Protein AF-A0A842V203-F1 (afdb_monomer_lite)

Foldseek 3Di:
DDDDDDDDPPPPPPDPDDPDPPPDDPPQAEAEDPRAFFANHEDPAEDAADPRHHQEQRQAAGYEYLDAQYEYHPLLPERYYNAQNRAESYEQQAYNYEYENYEAEHYLEDYEYDAPNEENYEYEHYEQALHQESYEAEADYEYEAYQYEQEHWRPPSGVPDHSCVNPVHAGAYYAHYNYENYAHENYHGYYPPDDDQNPHNERPPPLVDEHAHADDEHEDEDDYDPPVRYPVVHHNYDYPPDDD

Structure (mmCIF, N/CA/C/O backbone):
data_AF-A0A842V203-F1
#
_entry.id   AF-A0A842V203-F1
#
loop_
_atom_site.group_PDB
_atom_site.id
_atom_site.type_symbol
_atom_site.label_atom_id
_atom_site.label_alt_id
_atom_site.label_comp_id
_atom_site.label_asym_id
_atom_site.label_entity_id
_atom_site.label_seq_id
_atom_site.pdbx_PDB_ins_code
_atom_site.Cartn_x
_atom_site.Cartn_y
_atom_site.Cartn_z
_atom_site.occupancy
_atom_site.B_iso_or_equiv
_atom_site.auth_seq_id
_atom_site.auth_comp_id
_atom_site.auth_asym_id
_atom_site.auth_atom_id
_atom_site.pdbx_PDB_model_num
ATOM 1 N N . MET A 1 1 ? 23.624 20.660 -79.928 1.00 44.91 1 MET A N 1
ATOM 2 C CA . MET A 1 1 ? 24.027 19.685 -78.891 1.00 44.91 1 MET A CA 1
ATOM 3 C C . MET A 1 1 ? 24.912 20.387 -77.866 1.00 44.91 1 MET A C 1
ATOM 5 O O . MET A 1 1 ? 26.057 20.678 -78.173 1.00 44.91 1 MET A O 1
ATOM 9 N N . ARG A 1 2 ? 24.384 20.723 -76.684 1.00 42.78 2 ARG A N 1
ATOM 10 C CA . ARG A 1 2 ? 25.157 21.270 -75.554 1.00 42.78 2 ARG A CA 1
ATOM 11 C C . ARG A 1 2 ? 24.778 20.453 -74.319 1.00 42.78 2 ARG A C 1
ATOM 13 O O . ARG A 1 2 ? 23.637 20.525 -73.881 1.00 42.78 2 ARG A O 1
ATOM 20 N N . LYS A 1 3 ? 25.701 19.620 -73.831 1.00 47.81 3 LYS A N 1
ATOM 21 C CA . LYS A 1 3 ? 25.542 18.846 -72.593 1.00 47.81 3 LYS A CA 1
ATOM 22 C C . LYS A 1 3 ? 26.035 19.712 -71.433 1.00 47.81 3 LYS A C 1
ATOM 24 O O . LYS A 1 3 ? 27.207 20.070 -71.403 1.00 47.81 3 LYS A O 1
ATOM 29 N N . ILE A 1 4 ? 25.131 20.073 -70.526 1.00 51.38 4 ILE A N 1
ATOM 30 C CA . ILE A 1 4 ? 25.449 20.708 -69.244 1.00 51.38 4 ILE A CA 1
ATOM 31 C C . ILE A 1 4 ? 25.775 19.569 -68.276 1.00 51.38 4 ILE A C 1
ATOM 33 O O . ILE A 1 4 ? 24.918 18.736 -67.995 1.00 51.38 4 ILE A O 1
ATOM 37 N N . VAL A 1 5 ? 27.027 19.495 -67.827 1.00 52.91 5 VAL A N 1
ATOM 38 C CA . VAL A 1 5 ? 27.469 18.561 -66.785 1.00 52.91 5 VAL A CA 1
ATOM 39 C C . VAL A 1 5 ? 27.320 19.289 -65.454 1.00 52.91 5 VAL A C 1
ATOM 41 O O . VAL A 1 5 ? 28.116 20.168 -65.132 1.00 52.91 5 VAL A O 1
ATOM 44 N N . LEU A 1 6 ? 26.255 18.971 -64.719 1.00 54.00 6 LEU A N 1
ATOM 45 C CA . LEU A 1 6 ? 26.016 19.475 -63.371 1.00 54.00 6 LEU A CA 1
ATOM 46 C C . LEU A 1 6 ? 26.773 18.563 -62.395 1.00 54.00 6 LEU A C 1
ATOM 48 O O . LEU A 1 6 ? 26.358 17.436 -62.136 1.00 54.00 6 LEU A O 1
ATOM 52 N N . SER A 1 7 ? 27.932 19.028 -61.933 1.00 62.69 7 SER A N 1
ATOM 53 C CA . SER A 1 7 ? 28.759 18.329 -60.948 1.00 62.69 7 SER A CA 1
ATOM 54 C C . SER A 1 7 ? 28.150 18.527 -59.558 1.00 62.69 7 SER A C 1
ATOM 56 O O . SER A 1 7 ? 28.182 19.628 -59.010 1.00 62.69 7 SER A O 1
ATOM 58 N N . LEU A 1 8 ? 27.536 17.474 -59.021 1.00 55.69 8 LEU A N 1
ATOM 59 C CA . LEU A 1 8 ? 26.913 17.452 -57.701 1.00 55.69 8 LEU A CA 1
ATOM 60 C C . LEU A 1 8 ? 28.005 17.189 -56.647 1.00 55.69 8 LEU A C 1
ATOM 62 O O . LEU A 1 8 ? 28.400 16.045 -56.426 1.00 55.69 8 LEU A O 1
ATOM 66 N N . MET A 1 9 ? 28.532 18.245 -56.020 1.00 52.66 9 MET A N 1
ATOM 67 C CA . MET A 1 9 ? 29.391 18.111 -54.836 1.00 52.66 9 MET A CA 1
ATOM 68 C C . MET A 1 9 ? 28.527 17.691 -53.645 1.00 52.66 9 MET A C 1
ATOM 70 O O . MET A 1 9 ? 27.809 18.501 -53.063 1.00 52.66 9 MET A O 1
ATOM 74 N N . VAL A 1 10 ? 28.597 16.410 -53.289 1.00 62.06 10 VAL A N 1
ATOM 75 C CA . VAL A 1 10 ? 28.041 15.874 -52.044 1.00 62.06 10 VAL A CA 1
ATOM 76 C C . VAL A 1 10 ? 28.936 16.346 -50.898 1.00 62.06 10 VAL A C 1
ATOM 78 O O . VAL A 1 10 ? 30.023 15.816 -50.672 1.00 62.06 10 VAL A O 1
ATOM 81 N N . MET A 1 11 ? 28.501 17.398 -50.206 1.00 59.22 11 MET A N 1
ATOM 82 C CA . MET A 1 11 ? 29.147 17.903 -48.999 1.00 59.22 11 MET A CA 1
ATOM 83 C C . MET A 1 11 ? 28.780 16.962 -47.845 1.00 59.22 11 MET A C 1
ATOM 85 O O . MET A 1 11 ? 27.675 17.008 -47.311 1.00 59.22 11 MET A O 1
ATOM 89 N N . CYS A 1 12 ? 29.689 16.043 -47.525 1.00 51.91 12 CYS A N 1
ATOM 90 C CA . CYS A 1 12 ? 29.530 15.082 -46.440 1.00 51.91 12 CYS A CA 1
ATOM 91 C C . CYS A 1 12 ? 29.703 15.816 -45.101 1.00 51.91 12 CYS A C 1
ATOM 93 O O . CYS A 1 12 ? 30.822 16.062 -44.653 1.00 51.91 12 CYS A O 1
ATOM 95 N N . PHE A 1 13 ? 28.591 16.238 -44.499 1.00 54.59 13 PHE A N 1
ATOM 96 C CA . PHE A 1 13 ? 28.566 16.861 -43.178 1.00 54.59 13 PHE A CA 1
ATOM 97 C C . PHE A 1 13 ? 28.649 15.745 -42.125 1.00 54.59 13 PHE A C 1
ATOM 99 O O . PHE A 1 13 ? 27.640 15.159 -41.741 1.00 54.59 13 PHE A O 1
ATOM 106 N N . MET A 1 14 ? 29.866 15.390 -41.701 1.00 54.50 14 MET A N 1
ATOM 107 C CA . MET A 1 14 ? 30.065 14.522 -40.537 1.00 54.50 14 MET A CA 1
ATOM 108 C C . MET A 1 14 ? 29.658 15.292 -39.278 1.00 54.50 14 MET A C 1
ATOM 110 O O . MET A 1 14 ? 30.418 16.112 -38.765 1.00 54.50 14 MET A O 1
ATOM 114 N N . VAL A 1 15 ? 28.448 15.033 -38.784 1.00 60.66 15 VAL A N 1
ATOM 115 C CA . VAL A 1 15 ? 28.030 15.450 -37.443 1.00 60.66 15 VAL A CA 1
ATOM 116 C C . VAL A 1 15 ? 28.696 14.505 -36.447 1.00 60.66 15 VAL A C 1
ATOM 118 O O . VAL A 1 15 ? 28.334 13.335 -36.341 1.00 60.66 15 VAL A O 1
ATOM 121 N N . VAL A 1 16 ? 29.708 15.007 -35.742 1.00 58.62 16 VAL A N 1
ATOM 122 C CA . VAL A 1 16 ? 30.306 14.327 -34.591 1.00 58.62 16 VAL A CA 1
ATOM 123 C C . VAL A 1 16 ? 29.326 14.472 -33.428 1.00 58.62 16 VAL A C 1
ATOM 125 O O . VAL A 1 16 ? 29.247 15.531 -32.808 1.00 58.62 16 VAL A O 1
ATOM 128 N N . PHE A 1 17 ? 28.546 13.427 -33.152 1.00 57.25 17 PHE A N 1
ATOM 129 C CA . PHE A 1 17 ? 27.779 13.332 -31.913 1.00 57.25 17 PHE A CA 1
ATOM 130 C C . PHE A 1 17 ? 28.761 13.050 -30.774 1.00 57.25 17 PHE A C 1
ATOM 132 O O . PHE A 1 17 ? 29.287 11.945 -30.653 1.00 57.25 17 PHE A O 1
ATOM 139 N N . GLY A 1 18 ? 29.057 14.073 -29.971 1.00 57.53 18 GLY A N 1
ATOM 140 C CA . GLY A 1 18 ? 29.710 13.872 -28.684 1.00 57.53 18 GLY A CA 1
ATOM 141 C C . GLY A 1 18 ? 28.806 13.019 -27.798 1.00 57.53 18 GLY A C 1
ATOM 142 O O . GLY A 1 18 ? 27.604 13.275 -27.727 1.00 57.53 18 GLY A O 1
ATOM 143 N N . ALA A 1 19 ? 29.375 12.001 -27.154 1.00 59.34 19 ALA A N 1
ATOM 144 C CA . ALA A 1 19 ? 28.703 11.258 -26.101 1.00 59.34 19 ALA A CA 1
ATOM 145 C C . ALA A 1 19 ? 28.404 12.233 -24.955 1.00 59.34 19 ALA A C 1
ATOM 147 O O . ALA A 1 19 ? 29.286 12.601 -24.183 1.00 59.34 19 ALA A O 1
ATOM 148 N N . VAL A 1 20 ? 27.172 12.728 -24.910 1.00 53.66 20 VAL A N 1
ATOM 149 C CA . VAL A 1 20 ? 26.621 13.333 -23.705 1.00 53.66 20 VAL A CA 1
ATOM 150 C C . VAL A 1 20 ? 26.370 12.174 -22.756 1.00 53.66 20 VAL A C 1
ATOM 152 O O . VAL A 1 20 ? 25.492 11.353 -23.020 1.00 53.66 20 VAL A O 1
ATOM 155 N N . ASP A 1 21 ? 27.171 12.088 -21.693 1.00 47.72 21 ASP A N 1
ATOM 156 C CA . ASP A 1 21 ? 26.853 11.283 -20.516 1.00 47.72 21 ASP A CA 1
ATOM 157 C C . ASP A 1 21 ? 25.527 11.808 -19.964 1.00 47.72 21 ASP A C 1
ATOM 159 O O . ASP A 1 21 ? 25.461 12.784 -19.212 1.00 47.72 21 ASP A O 1
ATOM 163 N N . ALA A 1 22 ? 24.442 11.201 -20.435 1.00 55.12 22 ALA A N 1
ATOM 164 C CA . ALA A 1 22 ? 23.122 11.399 -19.895 1.00 55.12 22 ALA A CA 1
ATOM 165 C C . ALA A 1 22 ? 23.144 10.787 -18.498 1.00 55.12 22 ALA A C 1
ATOM 167 O O . ALA A 1 22 ? 22.990 9.578 -18.333 1.00 55.12 22 ALA A O 1
ATOM 168 N N . ALA A 1 23 ? 23.344 11.627 -17.484 1.00 53.62 23 ALA A N 1
ATOM 169 C CA . ALA A 1 23 ? 22.803 11.337 -16.169 1.00 53.62 23 ALA A CA 1
ATOM 170 C C . ALA A 1 23 ? 21.310 11.062 -16.394 1.00 53.62 23 ALA A C 1
ATOM 172 O O . ALA A 1 23 ? 20.551 11.980 -16.710 1.00 53.62 23 ALA A O 1
ATOM 173 N N . GLY A 1 24 ? 20.945 9.778 -16.397 1.00 51.00 24 GLY A N 1
ATOM 174 C CA . GLY A 1 24 ? 19.618 9.316 -16.768 1.00 51.00 24 GLY A CA 1
ATOM 175 C C . GLY A 1 24 ? 18.603 9.984 -15.862 1.00 51.00 24 GLY A C 1
ATOM 176 O O . GLY A 1 24 ? 18.527 9.667 -14.678 1.00 51.00 24 GLY A O 1
ATOM 177 N N . MET A 1 25 ? 17.849 10.939 -16.406 1.00 54.50 25 MET A N 1
ATOM 178 C CA . MET A 1 25 ? 16.636 11.388 -15.745 1.00 54.50 25 MET A CA 1
ATOM 179 C C . MET A 1 25 ? 15.759 10.150 -15.624 1.00 54.50 25 MET A C 1
ATOM 181 O O . MET A 1 25 ? 15.409 9.558 -16.644 1.00 54.50 25 MET A O 1
ATOM 185 N N . ALA A 1 26 ? 15.459 9.736 -14.394 1.00 58.16 26 ALA A N 1
ATOM 186 C CA . ALA A 1 26 ? 14.448 8.724 -14.155 1.00 58.16 26 ALA A CA 1
ATOM 187 C C . ALA A 1 26 ? 13.146 9.256 -14.764 1.00 58.16 26 ALA A C 1
ATOM 189 O O . ALA A 1 26 ? 12.564 10.219 -14.260 1.00 58.16 26 ALA A O 1
ATOM 190 N N . ILE A 1 27 ? 12.758 8.705 -15.913 1.00 68.88 27 ILE A N 1
ATOM 191 C CA . ILE A 1 27 ? 11.464 8.989 -16.512 1.00 68.88 27 ILE A CA 1
ATOM 192 C C . ILE A 1 27 ? 10.473 8.322 -15.572 1.00 68.88 27 ILE A C 1
ATOM 194 O O . ILE A 1 27 ? 10.468 7.102 -15.459 1.00 68.88 27 ILE A O 1
ATOM 198 N N . ILE A 1 28 ? 9.707 9.127 -14.836 1.00 74.25 28 ILE A N 1
ATOM 199 C CA . ILE A 1 28 ? 8.541 8.610 -14.127 1.00 74.25 28 ILE A CA 1
ATOM 200 C C . ILE A 1 28 ? 7.565 8.200 -15.221 1.00 74.25 28 ILE A C 1
ATOM 202 O O . ILE A 1 28 ? 7.025 9.053 -15.926 1.00 74.25 28 ILE A O 1
ATOM 206 N N . THR A 1 29 ? 7.431 6.898 -15.404 1.00 91.62 29 THR A N 1
ATOM 207 C CA . THR A 1 29 ? 6.467 6.270 -16.294 1.00 91.62 29 THR A CA 1
ATOM 208 C C . THR A 1 29 ? 5.096 6.256 -15.619 1.00 91.62 29 THR A C 1
ATOM 210 O O . THR A 1 29 ? 4.980 6.267 -14.391 1.00 91.62 29 THR A O 1
ATOM 213 N N . GLU A 1 30 ? 4.047 6.371 -16.426 1.00 96.75 30 GLU A N 1
ATOM 214 C CA . GLU A 1 30 ? 2.656 6.379 -15.975 1.00 96.75 30 GLU A CA 1
ATOM 215 C C . GLU A 1 30 ? 2.003 5.061 -16.397 1.00 96.75 30 GLU A C 1
ATOM 217 O O . GLU A 1 30 ? 2.264 4.585 -17.501 1.00 96.75 30 GLU A O 1
ATOM 222 N N . CYS A 1 31 ? 1.148 4.501 -15.542 1.00 98.12 31 CYS A N 1
ATOM 223 C CA . CYS A 1 31 ? 0.380 3.288 -15.823 1.00 98.12 31 CYS A CA 1
ATOM 224 C C . CYS A 1 31 ? -1.081 3.423 -15.370 1.00 98.12 31 CYS A C 1
ATOM 226 O O . CYS A 1 31 ? -1.462 4.387 -14.693 1.00 98.12 31 CYS A O 1
ATOM 228 N N . GLY A 1 32 ? -1.912 2.443 -15.727 1.00 97.31 32 GLY A N 1
ATOM 229 C CA . GLY A 1 32 ? -3.334 2.403 -15.387 1.00 97.31 32 GLY A CA 1
ATOM 230 C C . GLY A 1 32 ? -4.236 2.254 -16.609 1.00 97.31 32 GLY A C 1
ATOM 231 O O . GLY A 1 32 ? -3.821 2.406 -17.757 1.00 97.31 32 GLY A O 1
ATOM 232 N N . GLY A 1 33 ? -5.507 1.928 -16.379 1.00 96.81 33 GLY A N 1
ATOM 233 C CA . GLY A 1 33 ? -6.438 1.587 -17.448 1.00 96.81 33 GLY A CA 1
ATOM 234 C C . GLY A 1 33 ? -5.958 0.357 -18.222 1.00 96.81 33 GLY A C 1
ATOM 235 O O . GLY A 1 33 ? -5.925 -0.754 -17.688 1.00 96.81 33 GLY A O 1
ATOM 236 N N . THR A 1 34 ? -5.598 0.556 -19.492 1.00 96.06 34 THR A N 1
ATOM 237 C CA . THR A 1 34 ? -5.057 -0.504 -20.360 1.00 96.06 34 THR A CA 1
ATOM 238 C C . THR A 1 34 ? -3.538 -0.599 -20.346 1.00 96.06 34 THR A C 1
ATOM 240 O O . THR A 1 34 ? -3.011 -1.560 -20.901 1.00 96.06 34 THR A O 1
ATOM 243 N N . ASP A 1 35 ? -2.852 0.385 -19.767 1.00 97.69 35 ASP A N 1
ATOM 244 C CA . ASP A 1 35 ? -1.396 0.447 -19.769 1.00 97.69 35 ASP A CA 1
ATOM 245 C C . ASP A 1 35 ? -0.865 -0.326 -18.548 1.00 97.69 35 ASP A C 1
ATOM 247 O O . ASP A 1 35 ? -1.208 0.042 -17.415 1.00 97.69 35 ASP A O 1
ATOM 251 N N . PRO A 1 36 ? -0.088 -1.412 -18.754 1.00 97.88 36 PRO A N 1
ATOM 252 C CA . PRO A 1 36 ? 0.458 -2.210 -17.660 1.00 97.88 36 PRO A CA 1
ATOM 253 C C . PRO A 1 36 ? 1.414 -1.401 -16.788 1.00 97.88 36 PRO A C 1
ATOM 255 O O . PRO A 1 36 ? 2.086 -0.491 -17.271 1.00 97.88 36 PRO A O 1
ATOM 258 N N . CYS A 1 37 ? 1.476 -1.755 -15.511 1.00 98.31 37 CYS A N 1
ATOM 259 C CA . CYS A 1 37 ? 2.334 -1.117 -14.528 1.00 98.31 37 CYS A CA 1
ATOM 260 C C . CYS A 1 37 ? 3.675 -1.839 -14.357 1.00 98.31 37 CYS A C 1
ATOM 262 O O . CYS A 1 37 ? 3.737 -3.067 -14.287 1.00 98.31 37 CYS A O 1
ATOM 264 N N . GLU A 1 38 ? 4.740 -1.063 -14.186 1.00 97.50 38 GLU A N 1
ATOM 265 C CA . GLU A 1 38 ? 6.087 -1.507 -13.834 1.00 97.50 38 GLU A CA 1
ATOM 266 C C . GLU A 1 38 ? 6.563 -0.853 -12.521 1.00 97.50 38 GLU A C 1
ATOM 268 O O . GLU A 1 38 ? 6.014 0.144 -12.042 1.00 97.50 38 GLU A O 1
ATOM 273 N N . CYS A 1 39 ? 7.605 -1.419 -11.901 1.00 96.31 39 CYS A N 1
ATOM 274 C CA . CYS A 1 39 ? 8.193 -0.853 -10.686 1.00 96.31 39 CYS A CA 1
ATOM 275 C C . CYS A 1 39 ? 8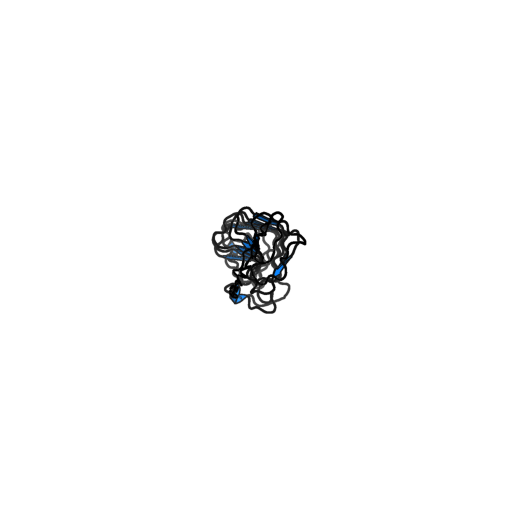.647 0.606 -10.894 1.00 96.31 39 CYS A C 1
ATOM 277 O O . CYS A 1 39 ? 9.539 0.888 -11.693 1.00 96.31 39 CYS A O 1
ATOM 279 N N . GLY A 1 40 ? 8.128 1.515 -10.072 1.00 95.25 40 GLY A N 1
ATOM 280 C CA . GLY A 1 40 ? 8.458 2.940 -10.086 1.00 95.25 40 GLY A CA 1
ATOM 281 C C . GLY A 1 40 ? 7.396 3.816 -10.747 1.00 95.25 40 GLY A C 1
ATOM 282 O O . GLY A 1 40 ? 7.494 5.047 -10.631 1.00 95.25 40 GLY A O 1
ATOM 283 N N . ASP A 1 41 ? 6.389 3.200 -11.368 1.00 97.25 41 ASP A N 1
ATOM 284 C CA . ASP A 1 41 ? 5.335 3.892 -12.093 1.00 97.25 41 ASP A CA 1
ATOM 285 C C . ASP A 1 41 ? 4.438 4.739 -11.195 1.00 97.25 41 ASP A C 1
ATOM 287 O O . ASP A 1 41 ? 4.235 4.499 -9.996 1.00 97.25 41 ASP A O 1
ATOM 291 N N . LYS A 1 42 ? 3.854 5.752 -11.830 1.00 97.75 42 LYS A N 1
ATOM 292 C CA . LYS A 1 42 ? 2.735 6.511 -11.302 1.00 97.75 42 LYS A CA 1
ATOM 293 C C . LYS A 1 42 ? 1.428 5.946 -11.852 1.00 97.75 42 LYS A C 1
ATOM 295 O O . LYS A 1 42 ? 1.179 6.009 -13.052 1.00 97.75 42 LYS A O 1
ATOM 300 N N . LEU A 1 43 ? 0.557 5.487 -10.963 1.00 98.00 43 LEU A N 1
ATOM 301 C CA . LEU A 1 43 ? -0.795 5.082 -11.321 1.00 98.00 43 LEU A CA 1
ATOM 302 C C . LEU A 1 43 ? -1.652 6.332 -11.573 1.00 98.00 43 LEU A C 1
ATOM 304 O O . LEU A 1 43 ? -1.824 7.165 -10.677 1.00 98.00 43 LEU A O 1
ATOM 308 N N . ILE A 1 44 ? -2.168 6.478 -12.793 1.00 97.69 44 ILE A N 1
ATOM 309 C CA . ILE A 1 44 ? -2.959 7.648 -13.220 1.00 97.69 44 ILE A CA 1
ATOM 310 C C . ILE A 1 44 ? -4.417 7.323 -13.569 1.00 97.69 44 ILE A C 1
ATOM 312 O O . ILE A 1 44 ? -5.209 8.241 -13.782 1.00 97.69 44 ILE A O 1
ATOM 316 N N . ALA A 1 45 ? -4.774 6.043 -13.608 1.00 98.25 45 ALA A N 1
ATOM 317 C CA . ALA A 1 45 ? -6.123 5.544 -13.841 1.00 98.25 45 ALA A CA 1
ATOM 318 C C . ALA A 1 45 ? -6.322 4.225 -13.081 1.00 98.25 45 ALA A C 1
ATOM 320 O O . ALA A 1 45 ? -5.339 3.570 -12.737 1.00 98.25 45 ALA A O 1
ATOM 321 N N . ASP A 1 46 ? -7.577 3.829 -12.848 1.00 98.56 46 ASP A N 1
ATOM 322 C CA . ASP A 1 46 ? -7.901 2.547 -12.210 1.00 98.56 46 ASP A CA 1
ATOM 323 C C . ASP A 1 46 ? -7.183 1.390 -12.904 1.00 98.56 46 ASP A C 1
ATOM 325 O O . ASP A 1 46 ? -7.092 1.349 -14.136 1.00 98.56 46 ASP A O 1
ATOM 329 N N . ARG A 1 47 ? -6.705 0.424 -12.123 1.00 98.25 47 ARG A N 1
ATOM 330 C CA . ARG A 1 47 ? -6.025 -0.757 -12.652 1.00 98.25 47 ARG A CA 1
ATOM 331 C C . ARG A 1 47 ? -6.488 -1.997 -11.911 1.00 98.25 47 ARG A C 1
ATOM 333 O O . ARG A 1 47 ? -6.529 -2.022 -10.683 1.00 98.25 47 ARG A O 1
ATOM 340 N N . ILE A 1 48 ? -6.808 -3.022 -12.693 1.00 98.56 48 ILE A N 1
ATOM 341 C CA . ILE A 1 48 ? -6.874 -4.400 -12.225 1.00 98.56 48 ILE A CA 1
ATOM 342 C C . ILE A 1 48 ? -5.577 -5.050 -12.697 1.00 98.56 48 ILE A C 1
ATOM 344 O O . ILE A 1 48 ? -5.344 -5.071 -13.906 1.00 98.56 48 ILE A O 1
ATOM 348 N N . LEU A 1 49 ? -4.731 -5.504 -11.773 1.00 98.38 49 LEU A N 1
ATOM 349 C CA . LEU A 1 49 ? -3.464 -6.127 -12.146 1.00 98.38 49 LEU A CA 1
ATOM 350 C C . LEU A 1 49 ? -3.696 -7.487 -12.810 1.00 98.38 49 LEU A C 1
ATOM 352 O O . LEU A 1 49 ? -4.604 -8.246 -12.453 1.00 98.38 49 LEU A O 1
ATOM 356 N N . ASP A 1 50 ? -2.847 -7.780 -13.783 1.00 97.56 50 ASP A N 1
ATOM 357 C CA . ASP A 1 50 ? -2.797 -9.021 -14.531 1.00 97.56 50 ASP A CA 1
ATOM 358 C C . ASP A 1 50 ? -1.339 -9.423 -14.826 1.00 97.56 50 ASP A C 1
ATOM 360 O O . ASP A 1 50 ? -0.381 -8.833 -14.331 1.00 97.56 50 ASP A O 1
ATOM 364 N N . GLU A 1 51 ? -1.162 -10.473 -15.623 1.00 96.56 51 GLU A N 1
ATOM 365 C CA . GLU A 1 51 ? 0.148 -11.043 -15.963 1.00 96.56 51 GLU A CA 1
ATOM 366 C C . GLU A 1 51 ? 1.091 -10.103 -16.737 1.00 96.56 51 GLU A C 1
ATOM 368 O O . GLU A 1 51 ? 2.274 -10.415 -16.874 1.00 96.56 51 GLU A O 1
ATOM 373 N N . ASN A 1 52 ? 0.590 -8.980 -17.257 1.00 96.81 52 ASN A N 1
ATOM 374 C CA . ASN A 1 52 ? 1.397 -7.981 -17.954 1.00 96.81 52 ASN A CA 1
ATOM 375 C C . ASN A 1 52 ? 1.989 -6.931 -17.007 1.00 96.81 52 ASN A C 1
ATOM 377 O O . ASN A 1 52 ? 2.863 -6.179 -17.437 1.00 96.81 52 ASN A O 1
ATOM 381 N N . ASP A 1 53 ? 1.537 -6.858 -15.753 1.00 98.06 53 ASP A N 1
ATOM 382 C CA . ASP A 1 53 ? 2.095 -5.937 -14.766 1.00 98.06 53 ASP A CA 1
ATOM 383 C C . ASP A 1 53 ? 3.380 -6.525 -14.157 1.00 98.06 53 ASP A C 1
ATOM 385 O O . ASP A 1 53 ? 3.394 -7.607 -13.566 1.00 98.06 53 ASP A O 1
ATOM 389 N N . ALA A 1 54 ? 4.489 -5.799 -14.285 1.00 94.50 54 ALA A N 1
ATOM 390 C CA . ALA A 1 54 ? 5.814 -6.226 -13.847 1.00 94.50 54 ALA A CA 1
ATOM 391 C C . ALA A 1 54 ? 6.188 -5.581 -12.500 1.00 94.50 54 ALA A C 1
ATOM 393 O O . ALA A 1 54 ? 7.100 -4.758 -12.411 1.00 94.50 54 ALA A O 1
ATOM 394 N N . LEU A 1 55 ? 5.476 -5.966 -11.437 1.00 97.06 55 LEU A N 1
ATOM 395 C CA . LEU A 1 55 ? 5.611 -5.391 -10.086 1.00 97.06 55 LEU A CA 1
ATOM 396 C C . LEU A 1 55 ? 6.367 -6.294 -9.098 1.00 97.06 55 LEU A C 1
ATOM 398 O O . LEU A 1 55 ? 6.197 -6.189 -7.884 1.00 97.06 55 LEU A O 1
ATOM 402 N N . THR A 1 56 ? 7.225 -7.180 -9.607 1.00 96.44 56 THR A N 1
ATOM 403 C CA . THR A 1 56 ? 8.040 -8.085 -8.786 1.00 96.44 56 THR A CA 1
ATOM 404 C C . THR A 1 56 ? 9.511 -7.698 -8.779 1.00 96.44 56 THR A C 1
ATOM 406 O O . THR A 1 56 ? 10.064 -7.344 -9.821 1.00 96.44 56 THR A O 1
ATOM 409 N N . GLY A 1 57 ? 10.179 -7.860 -7.637 1.00 94.88 57 GLY A N 1
ATOM 410 C CA . GLY A 1 57 ? 11.601 -7.544 -7.499 1.00 94.88 57 GLY A CA 1
ATOM 411 C C . GLY A 1 57 ? 11.899 -6.046 -7.609 1.00 94.88 57 GLY A C 1
ATOM 412 O O . GLY A 1 57 ? 12.954 -5.653 -8.113 1.00 94.88 57 GLY A O 1
ATOM 413 N N . CYS A 1 58 ? 10.984 -5.199 -7.135 1.00 95.50 58 CYS A N 1
ATOM 414 C CA . CYS A 1 58 ? 11.156 -3.756 -7.144 1.00 95.50 58 CYS A CA 1
ATOM 415 C C . CYS A 1 58 ? 12.270 -3.329 -6.177 1.00 95.50 58 CYS A C 1
ATOM 417 O O . CYS A 1 58 ? 12.249 -3.632 -4.984 1.00 95.50 58 CYS A O 1
ATOM 419 N N . THR A 1 59 ? 13.242 -2.567 -6.674 1.00 93.38 59 THR A N 1
ATOM 420 C CA . THR A 1 59 ? 14.356 -2.027 -5.868 1.00 93.38 59 THR A C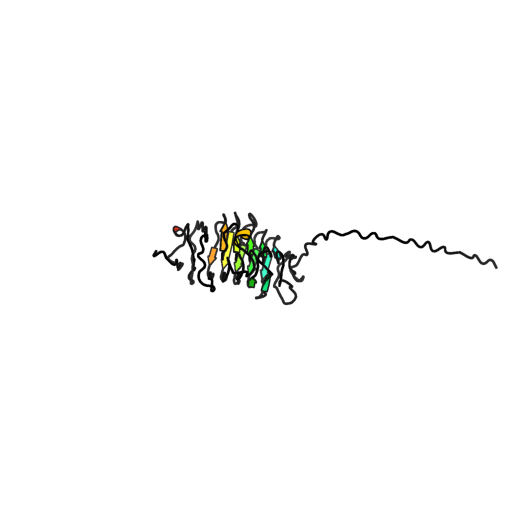A 1
ATOM 421 C C . THR A 1 59 ? 14.057 -0.644 -5.281 1.00 93.38 59 THR A C 1
ATOM 423 O O . THR A 1 59 ? 14.834 -0.115 -4.492 1.00 93.38 59 THR A O 1
ATOM 426 N N . SER A 1 60 ? 12.921 -0.057 -5.656 1.00 92.75 60 SER A N 1
ATOM 427 C CA . SER A 1 60 ? 12.404 1.223 -5.174 1.00 92.75 60 SER A CA 1
ATOM 428 C C . SER A 1 60 ? 10.918 1.099 -4.844 1.00 92.75 60 SER A C 1
ATOM 430 O O . SER A 1 60 ? 10.389 -0.009 -4.778 1.00 92.75 60 SER A O 1
ATOM 432 N N . THR A 1 61 ? 10.230 2.233 -4.670 1.00 95.44 61 THR A N 1
ATOM 433 C CA . THR A 1 61 ? 8.767 2.241 -4.606 1.00 95.44 61 THR A CA 1
ATOM 434 C C . THR A 1 61 ? 8.173 1.531 -5.819 1.00 95.44 61 THR A C 1
ATOM 436 O O . THR A 1 61 ? 8.566 1.886 -6.931 1.00 95.44 61 THR A O 1
ATOM 439 N N . ALA A 1 62 ? 7.272 0.564 -5.622 1.00 97.25 62 ALA A N 1
ATOM 440 C CA . ALA A 1 62 ? 6.687 -0.166 -6.745 1.00 97.25 62 ALA A CA 1
ATOM 441 C C . ALA A 1 62 ? 5.645 0.683 -7.474 1.00 97.25 62 ALA A C 1
ATOM 443 O O . ALA A 1 62 ? 5.774 0.875 -8.675 1.00 97.25 62 ALA A O 1
ATOM 444 N N . LEU A 1 63 ? 4.683 1.266 -6.753 1.00 97.88 63 LEU A N 1
ATOM 445 C CA . LEU A 1 63 ? 3.665 2.142 -7.337 1.00 97.88 63 LEU A CA 1
ATOM 446 C C . LEU A 1 63 ? 3.474 3.430 -6.545 1.00 97.88 63 LEU A C 1
ATOM 448 O O . LEU A 1 63 ? 3.484 3.432 -5.313 1.00 97.88 63 LEU A O 1
ATOM 452 N N . LYS A 1 64 ? 3.237 4.529 -7.265 1.00 97.50 64 LYS A N 1
ATOM 453 C CA . LYS A 1 64 ? 2.859 5.828 -6.695 1.00 97.50 64 LYS A CA 1
ATOM 454 C C . LYS A 1 64 ? 1.456 6.212 -7.140 1.00 97.50 64 LYS A C 1
ATOM 456 O O . LYS A 1 64 ? 1.205 6.357 -8.332 1.00 97.50 64 LYS A O 1
ATOM 461 N N . ILE A 1 65 ? 0.566 6.459 -6.189 1.00 96.94 65 ILE A N 1
ATOM 462 C CA . ILE A 1 65 ? -0.789 6.952 -6.435 1.00 96.94 65 ILE A CA 1
ATOM 463 C C . ILE A 1 65 ? -0.827 8.412 -5.993 1.00 96.94 65 ILE A C 1
ATOM 465 O O . ILE A 1 65 ? -0.804 8.714 -4.804 1.00 96.94 65 ILE A O 1
ATOM 469 N N . GLN A 1 66 ? -0.822 9.323 -6.964 1.00 95.12 66 GLN A N 1
ATOM 470 C CA . GLN A 1 66 ? -0.856 10.775 -6.720 1.00 95.12 66 GLN A CA 1
ATOM 471 C C . GLN A 1 66 ? -2.093 11.439 -7.343 1.00 95.12 66 GLN A C 1
ATOM 473 O O . GLN A 1 66 ? -2.188 12.666 -7.387 1.00 95.12 66 GLN A O 1
ATOM 478 N N . THR A 1 67 ? -2.992 10.628 -7.896 1.00 94.31 67 THR A N 1
ATOM 479 C CA . THR A 1 67 ? -4.255 11.052 -8.491 1.00 94.31 67 THR A CA 1
ATOM 480 C C . THR A 1 67 ? -5.373 10.534 -7.587 1.00 94.31 67 THR A C 1
ATOM 482 O O . THR A 1 67 ? -5.379 9.338 -7.288 1.00 94.31 67 THR A O 1
ATOM 485 N N . PRO A 1 68 ? -6.293 11.396 -7.123 1.00 95.19 68 PRO A N 1
ATOM 486 C CA . PRO A 1 68 ? -7.380 10.960 -6.259 1.00 95.19 68 PRO A CA 1
ATOM 487 C C . PRO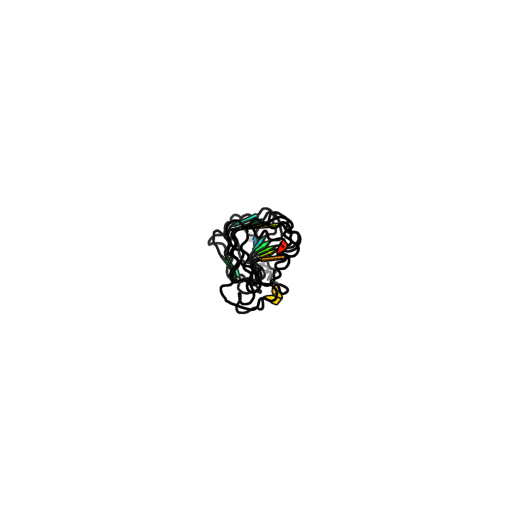 A 1 68 ? -8.426 10.150 -7.029 1.00 95.19 68 PRO A C 1
ATOM 489 O O . PRO A 1 68 ? -8.528 10.264 -8.253 1.00 95.19 68 PRO A O 1
ATOM 492 N N . GLY A 1 69 ? -9.247 9.387 -6.309 1.00 96.06 69 GLY A N 1
ATOM 493 C CA . GLY A 1 69 ? -10.374 8.661 -6.900 1.00 96.06 69 GLY A CA 1
ATOM 494 C C . GLY A 1 69 ? -9.981 7.383 -7.640 1.00 96.06 69 GLY A C 1
ATOM 495 O O . GLY A 1 69 ? -10.750 6.938 -8.488 1.00 96.06 69 GLY A O 1
ATOM 496 N N . LEU A 1 70 ? -8.788 6.837 -7.379 1.00 97.94 70 LEU A N 1
ATOM 497 C CA . LEU A 1 70 ? -8.271 5.661 -8.078 1.00 97.94 70 LEU A CA 1
ATOM 498 C C . LEU A 1 70 ? -8.465 4.371 -7.284 1.00 97.94 70 LEU A C 1
ATOM 500 O O . LEU A 1 70 ? -8.271 4.328 -6.070 1.00 97.94 70 LEU A O 1
ATOM 504 N N . THR A 1 71 ? -8.770 3.295 -8.003 1.00 98.56 71 THR A N 1
ATOM 505 C CA . THR A 1 71 ? -8.779 1.924 -7.494 1.00 98.56 71 THR A CA 1
ATOM 506 C C . THR A 1 71 ? -7.617 1.124 -8.076 1.00 98.56 71 THR A C 1
ATOM 508 O O . THR A 1 71 ? -7.514 0.949 -9.292 1.00 98.56 71 THR A O 1
ATOM 511 N N . LEU A 1 72 ? -6.785 0.581 -7.191 1.00 98.62 72 LEU A N 1
ATOM 512 C CA . LEU A 1 72 ? -5.837 -0.485 -7.482 1.00 98.62 72 LEU A CA 1
ATOM 513 C C . LEU A 1 72 ? -6.417 -1.806 -6.965 1.00 98.62 72 LEU A C 1
ATOM 515 O O . LEU A 1 72 ? -6.477 -2.042 -5.760 1.00 98.62 72 LEU A O 1
ATOM 519 N N . ASP A 1 73 ? -6.852 -2.665 -7.878 1.00 98.69 73 ASP A N 1
ATOM 520 C CA . ASP A 1 73 ? -7.256 -4.037 -7.575 1.00 98.69 73 ASP A CA 1
ATOM 521 C C . ASP A 1 73 ? -6.151 -4.974 -8.049 1.00 98.69 73 ASP A C 1
ATOM 523 O O . ASP A 1 73 ? -5.950 -5.151 -9.247 1.00 98.69 73 ASP A O 1
ATOM 527 N N . CYS A 1 74 ? -5.405 -5.580 -7.136 1.00 98.62 74 CYS A N 1
ATOM 528 C CA . CYS A 1 74 ? -4.332 -6.472 -7.551 1.00 98.62 74 CYS A CA 1
ATOM 529 C C . CYS A 1 74 ? -4.853 -7.818 -8.070 1.00 98.62 74 CYS A C 1
ATOM 531 O O . CYS A 1 74 ? -4.079 -8.564 -8.663 1.00 98.62 74 CYS A O 1
ATOM 533 N N . ASN A 1 75 ? -6.140 -8.146 -7.885 1.00 97.94 75 ASN A N 1
ATOM 534 C CA . ASN A 1 75 ? -6.732 -9.405 -8.345 1.00 97.94 75 ASN A CA 1
ATOM 535 C C . ASN A 1 75 ? -5.940 -10.650 -7.873 1.00 97.94 75 ASN A C 1
ATOM 537 O O . ASN A 1 75 ? -5.793 -11.631 -8.601 1.00 97.94 75 ASN A O 1
ATOM 541 N N . GLY A 1 76 ? -5.382 -10.586 -6.658 1.00 96.31 76 GLY A N 1
ATOM 542 C CA . GLY A 1 76 ? -4.505 -11.607 -6.076 1.00 96.31 76 GLY A CA 1
ATOM 543 C C . GLY A 1 76 ? -3.057 -11.587 -6.581 1.00 96.31 76 GLY A C 1
ATOM 544 O O . GLY A 1 76 ? -2.286 -12.475 -6.230 1.00 96.31 76 GLY A O 1
ATOM 545 N N . SER A 1 77 ? -2.680 -10.618 -7.417 1.00 97.50 77 SER A N 1
ATOM 546 C CA . SER A 1 77 ? -1.315 -10.455 -7.924 1.00 97.50 77 SER A CA 1
ATOM 547 C C . SER A 1 77 ? -0.371 -9.926 -6.848 1.00 97.50 77 SER A C 1
ATOM 549 O O . SER A 1 77 ? -0.774 -9.205 -5.930 1.00 97.50 77 SER A O 1
ATOM 551 N N . GLN A 1 78 ? 0.908 -10.256 -7.017 1.00 97.56 78 GLN A N 1
ATOM 552 C CA . GLN A 1 78 ? 1.965 -9.884 -6.089 1.00 97.56 78 GLN A CA 1
ATOM 553 C C . GLN A 1 78 ? 2.642 -8.576 -6.492 1.00 97.56 78 GLN A C 1
ATOM 555 O O . GLN A 1 78 ? 3.011 -8.381 -7.650 1.00 97.56 78 GLN A O 1
ATOM 560 N N . ILE A 1 79 ? 2.881 -7.727 -5.500 1.00 98.25 79 ILE A N 1
ATOM 561 C CA . ILE A 1 79 ? 3.791 -6.591 -5.573 1.00 98.25 79 ILE A CA 1
ATOM 562 C C . ILE A 1 79 ? 4.938 -6.920 -4.621 1.00 98.25 79 ILE A C 1
ATOM 564 O O . ILE A 1 79 ? 4.734 -6.987 -3.410 1.00 98.25 79 ILE A O 1
ATOM 568 N N . THR A 1 80 ? 6.142 -7.157 -5.142 1.00 97.19 80 THR A N 1
ATOM 569 C CA . THR A 1 80 ? 7.276 -7.595 -4.311 1.00 97.19 80 THR A CA 1
ATOM 570 C C . THR A 1 80 ? 8.484 -6.693 -4.456 1.00 97.19 80 THR A C 1
ATOM 572 O O . THR A 1 80 ? 8.892 -6.321 -5.558 1.00 97.19 80 THR A O 1
ATOM 575 N N . GLY A 1 81 ? 9.072 -6.341 -3.318 1.00 95.19 81 GLY A N 1
ATOM 576 C CA . GLY A 1 81 ? 10.351 -5.658 -3.250 1.00 95.19 81 GLY A CA 1
ATOM 577 C C . GLY A 1 81 ? 11.518 -6.642 -3.303 1.00 95.19 81 GLY A C 1
ATOM 578 O O . GLY A 1 81 ? 11.351 -7.848 -3.481 1.00 95.19 81 GLY A O 1
ATOM 579 N N . THR A 1 82 ? 12.732 -6.127 -3.134 1.00 90.12 82 THR A N 1
ATOM 580 C CA . THR A 1 82 ? 13.947 -6.952 -3.005 1.00 90.12 82 THR A CA 1
ATOM 581 C C . THR A 1 82 ? 14.603 -6.820 -1.641 1.00 90.12 82 THR A C 1
ATOM 583 O O . THR A 1 82 ? 15.495 -7.597 -1.315 1.00 90.12 82 THR A O 1
ATOM 586 N N . SER A 1 83 ? 14.259 -5.780 -0.881 1.00 81.50 83 SER A N 1
ATOM 587 C CA . SER A 1 83 ? 14.905 -5.444 0.386 1.00 81.50 83 SER A CA 1
ATOM 588 C C . SER A 1 83 ? 14.136 -4.338 1.096 1.00 81.50 83 SER A C 1
ATOM 590 O O . SER A 1 83 ? 13.300 -3.672 0.496 1.00 81.50 83 SER A O 1
ATOM 592 N N . ALA A 1 84 ? 14.513 -4.018 2.330 1.00 70.38 84 ALA A N 1
ATOM 593 C CA . ALA A 1 84 ? 13.876 -2.910 3.032 1.00 70.38 84 ALA A CA 1
ATOM 594 C C . ALA A 1 84 ? 14.234 -1.529 2.434 1.00 70.38 84 ALA A C 1
ATOM 596 O O . ALA A 1 84 ? 13.509 -0.562 2.636 1.00 70.38 84 ALA A O 1
ATOM 597 N N . ASN A 1 85 ? 15.307 -1.440 1.634 1.00 74.69 85 ASN A N 1
ATOM 598 C CA . ASN A 1 85 ? 15.621 -0.240 0.846 1.00 74.69 85 ASN A CA 1
ATOM 599 C C . ASN A 1 85 ? 14.658 -0.047 -0.338 1.00 74.69 85 ASN A C 1
ATOM 601 O O . ASN A 1 85 ? 14.608 1.035 -0.927 1.00 74.69 85 ASN A O 1
ATOM 605 N N . SER A 1 86 ? 13.879 -1.075 -0.688 1.00 71.19 86 SER A N 1
ATOM 606 C CA . SER A 1 86 ? 12.710 -0.932 -1.547 1.00 71.19 86 SER A CA 1
ATOM 607 C C . SER A 1 86 ? 11.670 -0.155 -0.735 1.00 71.19 86 SER A C 1
ATOM 609 O O . SER A 1 86 ? 10.935 -0.740 0.051 1.00 71.19 86 SER A O 1
ATOM 611 N N . ASN A 1 87 ? 11.690 1.179 -0.847 1.00 86.88 87 ASN A N 1
ATOM 612 C CA . ASN A 1 87 ? 10.987 2.102 0.054 1.00 86.88 87 ASN A CA 1
ATOM 613 C C . ASN A 1 87 ? 9.556 1.666 0.406 1.00 86.88 87 ASN A C 1
ATOM 615 O O . ASN A 1 87 ? 9.272 1.379 1.565 1.00 86.88 87 ASN A O 1
ATOM 619 N N . ASN A 1 88 ? 8.668 1.631 -0.596 1.00 95.31 88 ASN A N 1
ATOM 620 C CA . ASN A 1 88 ? 7.238 1.397 -0.399 1.00 95.31 88 ASN A CA 1
ATOM 621 C C . ASN A 1 88 ? 6.711 0.405 -1.447 1.00 95.31 88 ASN A C 1
ATOM 623 O O . ASN A 1 88 ? 7.045 0.560 -2.618 1.00 95.31 88 ASN A O 1
ATOM 627 N N . GLY A 1 89 ? 5.838 -0.535 -1.100 1.00 97.62 89 GLY A N 1
ATOM 628 C CA . GLY A 1 89 ? 5.089 -1.279 -2.116 1.00 97.62 89 GLY A CA 1
ATOM 629 C C . GLY A 1 89 ? 4.172 -0.322 -2.874 1.00 97.62 89 GLY A C 1
ATOM 630 O O . GLY A 1 89 ? 4.414 0.021 -4.031 1.00 97.62 89 GLY A O 1
ATOM 631 N N . VAL A 1 90 ? 3.185 0.227 -2.173 1.00 98.12 90 VAL A N 1
ATOM 632 C CA . VAL A 1 90 ? 2.302 1.274 -2.697 1.00 98.12 90 VAL A CA 1
ATOM 633 C C . VAL A 1 90 ? 2.492 2.557 -1.897 1.00 98.12 90 VAL A C 1
ATOM 635 O O . VAL A 1 90 ? 2.448 2.559 -0.668 1.00 98.12 90 VAL A O 1
ATOM 638 N N . HIS A 1 91 ? 2.702 3.670 -2.595 1.00 97.06 91 HIS A N 1
ATOM 639 C CA . HIS A 1 91 ? 2.847 4.994 -2.000 1.00 97.06 91 HIS A CA 1
ATOM 640 C C . HIS A 1 91 ? 1.690 5.896 -2.423 1.00 97.06 91 HIS A C 1
ATOM 642 O O . HIS A 1 91 ? 1.614 6.332 -3.570 1.00 97.06 91 HIS A O 1
ATOM 648 N N . ILE A 1 92 ? 0.796 6.173 -1.482 1.00 96.50 92 ILE A N 1
ATOM 649 C CA . ILE A 1 92 ? -0.394 7.001 -1.655 1.00 96.50 92 ILE A CA 1
ATOM 650 C C . ILE A 1 92 ? -0.073 8.426 -1.202 1.00 96.50 92 ILE A C 1
ATOM 652 O O . ILE A 1 92 ? 0.402 8.645 -0.086 1.00 96.50 92 ILE A O 1
ATOM 656 N N . GLN A 1 93 ? -0.316 9.382 -2.095 1.00 94.38 93 GLN A N 1
ATOM 657 C CA . GLN A 1 93 ? -0.077 10.816 -1.900 1.00 94.38 93 GLN A CA 1
ATOM 658 C C . GLN A 1 93 ? -1.315 11.653 -2.286 1.00 94.38 93 GLN A C 1
ATOM 660 O O . GLN A 1 93 ? -1.207 12.851 -2.549 1.00 94.38 93 GLN A O 1
ATOM 665 N N . SER A 1 94 ? -2.479 11.005 -2.392 1.00 92.88 94 SER A N 1
ATOM 666 C CA . SER A 1 94 ? -3.780 11.589 -2.742 1.00 92.88 94 SER A CA 1
ATOM 667 C C . SER A 1 94 ? -4.933 10.790 -2.113 1.00 92.88 94 SER A C 1
ATOM 669 O O . SER A 1 94 ? -4.755 9.618 -1.791 1.00 92.88 94 SER A O 1
ATOM 671 N N . GLY A 1 95 ? -6.101 11.415 -1.951 1.00 93.31 95 GLY A N 1
ATOM 672 C CA . GLY A 1 95 ? -7.259 10.859 -1.242 1.00 93.31 95 GLY A CA 1
ATOM 673 C C . GLY A 1 95 ? -8.224 10.123 -2.163 1.00 93.31 95 GLY A C 1
ATOM 674 O O . GLY A 1 95 ? -7.999 10.050 -3.371 1.00 93.31 95 GLY A O 1
ATOM 675 N N . ASP A 1 96 ? -9.306 9.589 -1.596 1.00 94.56 96 ASP A N 1
ATOM 676 C CA . ASP A 1 96 ? -10.299 8.784 -2.320 1.00 94.56 96 ASP A CA 1
ATOM 677 C C . ASP A 1 96 ? -9.659 7.601 -3.083 1.00 94.56 96 ASP A C 1
ATOM 679 O O . ASP A 1 96 ? -9.975 7.342 -4.244 1.00 94.56 96 ASP A O 1
ATOM 683 N N . VAL A 1 97 ? -8.701 6.908 -2.459 1.00 96.94 97 VAL A N 1
ATOM 684 C CA . VAL A 1 97 ? -7.961 5.789 -3.068 1.00 96.94 97 VAL A CA 1
ATOM 685 C C . VAL A 1 97 ? -8.424 4.462 -2.475 1.00 96.94 97 VAL A C 1
ATOM 687 O O . VAL A 1 97 ? -8.494 4.325 -1.256 1.00 96.94 97 VAL A O 1
ATOM 690 N N . ASN A 1 98 ? -8.681 3.467 -3.325 1.00 98.00 98 ASN A N 1
ATOM 691 C CA . ASN A 1 98 ? -8.978 2.096 -2.909 1.00 98.00 98 ASN A CA 1
ATOM 692 C C . ASN A 1 98 ? -7.856 1.145 -3.348 1.00 98.00 98 ASN A C 1
ATOM 694 O O . ASN A 1 98 ? -7.535 1.079 -4.533 1.00 98.00 98 ASN A O 1
ATOM 698 N N . VAL A 1 99 ? -7.277 0.399 -2.410 1.00 98.38 99 VAL A N 1
ATOM 699 C CA . VAL A 1 99 ? -6.303 -0.667 -2.671 1.00 98.38 99 VAL A CA 1
ATOM 700 C C . VAL A 1 99 ? -6.873 -1.986 -2.166 1.00 98.38 99 VAL A C 1
ATOM 702 O O . VAL A 1 99 ? -7.216 -2.099 -0.989 1.00 98.38 99 VAL A O 1
ATOM 705 N N . LYS A 1 100 ? -6.976 -2.995 -3.036 1.00 98.56 100 LYS A N 1
ATOM 706 C CA . LYS A 1 100 ? -7.601 -4.267 -2.660 1.00 98.56 100 LYS A CA 1
ATOM 707 C C . LYS A 1 100 ? -7.043 -5.498 -3.353 1.00 98.56 100 LYS A C 1
ATOM 709 O O . LYS A 1 100 ? -6.499 -5.405 -4.452 1.00 98.56 100 LYS A O 1
ATOM 714 N N . ASN A 1 101 ? -7.267 -6.657 -2.730 1.00 98.19 101 ASN A N 1
ATOM 715 C CA . ASN A 1 101 ? -6.874 -7.973 -3.242 1.00 98.19 101 ASN A CA 1
ATOM 716 C C . ASN A 1 101 ? -5.373 -8.076 -3.554 1.00 98.19 101 ASN A C 1
ATOM 718 O O . ASN A 1 101 ? -4.998 -8.747 -4.516 1.00 98.19 101 ASN A O 1
ATOM 722 N N . CYS A 1 102 ? -4.529 -7.364 -2.804 1.00 98.50 102 CYS A N 1
ATOM 723 C CA . CYS A 1 102 ? -3.093 -7.257 -3.060 1.00 98.50 102 CYS A CA 1
ATOM 724 C C . CYS A 1 102 ? -2.282 -8.138 -2.128 1.00 98.50 102 CYS A C 1
ATOM 726 O O . CYS A 1 102 ? -2.545 -8.151 -0.935 1.00 98.50 102 CYS A O 1
ATOM 728 N N . GLU A 1 103 ? -1.254 -8.794 -2.659 1.00 97.94 103 GLU A N 1
ATOM 729 C CA . GLU A 1 103 ? -0.189 -9.412 -1.869 1.00 97.94 103 GLU A CA 1
ATOM 730 C C . GLU A 1 103 ? 1.059 -8.522 -1.982 1.00 97.94 103 GLU A C 1
ATOM 732 O O . GLU A 1 103 ? 1.626 -8.388 -3.067 1.00 97.94 103 GLU A O 1
ATOM 737 N N . ILE A 1 104 ? 1.456 -7.851 -0.897 1.00 97.88 104 ILE A N 1
ATOM 738 C CA . ILE A 1 104 ? 2.552 -6.874 -0.881 1.00 97.88 104 ILE A CA 1
ATOM 739 C C . ILE A 1 104 ? 3.608 -7.281 0.140 1.00 97.88 104 ILE A C 1
ATOM 741 O O . ILE A 1 104 ? 3.354 -7.261 1.347 1.00 97.88 104 ILE A O 1
ATOM 745 N N . SER A 1 105 ? 4.818 -7.576 -0.336 1.00 95.94 105 SER A N 1
ATOM 746 C CA . SER A 1 105 ? 5.890 -8.069 0.528 1.00 95.94 105 SER A CA 1
ATOM 747 C C . SER A 1 105 ? 7.286 -7.588 0.152 1.00 95.94 105 SER A C 1
ATOM 749 O O . SER A 1 105 ? 7.552 -7.111 -0.952 1.00 95.94 105 SER A O 1
ATOM 751 N N . SER A 1 106 ? 8.222 -7.761 1.086 1.00 93.69 106 SER A N 1
ATOM 752 C CA . SER A 1 106 ? 9.647 -7.464 0.907 1.00 93.69 106 SER A CA 1
ATOM 753 C C . SER A 1 106 ? 9.995 -5.987 0.673 1.00 93.69 106 SER A C 1
ATOM 755 O O . SER A 1 106 ? 10.997 -5.686 0.018 1.00 93.69 106 SER A O 1
ATOM 757 N N . PHE A 1 107 ? 9.202 -5.064 1.226 1.00 94.38 107 PHE A N 1
ATOM 758 C CA . PHE A 1 107 ? 9.470 -3.622 1.227 1.00 94.38 107 PHE A CA 1
ATOM 759 C C . PHE A 1 107 ? 9.851 -3.092 2.613 1.00 94.38 107 PHE A C 1
ATOM 761 O O . PHE A 1 107 ? 9.595 -3.710 3.649 1.00 94.38 107 PHE A O 1
ATOM 768 N N . GLY A 1 108 ? 10.418 -1.884 2.643 1.00 92.00 108 GLY A N 1
ATOM 769 C CA . GLY A 1 108 ? 10.520 -1.101 3.873 1.00 92.00 108 GLY A CA 1
ATOM 770 C C . GLY A 1 108 ? 9.132 -0.822 4.459 1.00 92.00 108 GLY A C 1
ATOM 771 O O . GLY A 1 108 ? 8.887 -1.052 5.640 1.00 92.00 108 GLY A O 1
ATOM 772 N N . ILE A 1 109 ? 8.192 -0.395 3.621 1.00 92.88 109 ILE A N 1
ATOM 773 C CA . ILE A 1 109 ? 6.787 -0.213 3.990 1.00 92.88 109 ILE A CA 1
ATOM 774 C C . ILE A 1 109 ? 5.913 -0.874 2.918 1.00 92.88 109 ILE A C 1
ATOM 776 O O . ILE A 1 109 ? 6.089 -0.597 1.738 1.00 92.88 109 ILE A O 1
ATOM 780 N N . GLY A 1 110 ? 4.957 -1.726 3.284 1.00 96.19 110 GLY A N 1
ATOM 781 C CA . GLY A 1 110 ? 4.023 -2.329 2.330 1.00 96.19 110 GLY A CA 1
ATOM 782 C C . GLY A 1 110 ? 3.171 -1.254 1.654 1.00 96.19 110 GLY A C 1
ATOM 783 O O . GLY A 1 110 ? 3.311 -0.996 0.458 1.00 96.19 110 GLY A O 1
ATOM 784 N N . ILE A 1 111 ? 2.350 -0.552 2.436 1.00 97.00 111 ILE A N 1
ATOM 785 C CA . ILE A 1 111 ? 1.578 0.611 1.984 1.00 97.00 111 ILE A CA 1
ATOM 786 C C . ILE A 1 111 ? 1.925 1.832 2.832 1.00 97.00 111 ILE A C 1
ATOM 788 O O . ILE A 1 111 ? 1.832 1.806 4.058 1.00 97.00 111 ILE A O 1
ATOM 792 N N . ARG A 1 112 ? 2.297 2.930 2.173 1.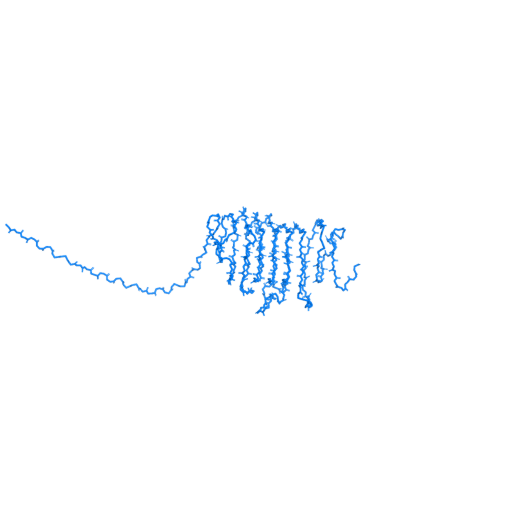00 95.06 112 ARG A N 1
ATOM 793 C CA . ARG A 1 112 ? 2.559 4.224 2.805 1.00 95.06 112 ARG A CA 1
ATOM 794 C C . ARG A 1 112 ? 1.535 5.252 2.353 1.00 95.06 112 ARG A C 1
ATOM 796 O O . ARG A 1 112 ? 1.394 5.476 1.154 1.00 95.06 112 ARG A O 1
ATOM 803 N N . ILE A 1 113 ? 0.916 5.934 3.308 1.00 93.31 113 ILE A N 1
ATOM 804 C CA . ILE A 1 113 ? 0.038 7.082 3.081 1.00 93.31 113 ILE A CA 1
ATOM 805 C C . ILE A 1 113 ? 0.716 8.323 3.668 1.00 93.31 113 ILE A C 1
ATOM 807 O O . ILE A 1 113 ? 0.957 8.394 4.875 1.00 93.31 113 ILE A O 1
ATOM 811 N N . ASP A 1 114 ? 1.050 9.292 2.814 1.00 90.12 114 ASP A N 1
ATOM 812 C CA . ASP A 1 114 ? 1.701 10.534 3.245 1.00 90.12 114 ASP A CA 1
ATOM 813 C C . ASP A 1 114 ? 0.720 11.509 3.905 1.00 90.12 114 ASP A C 1
ATOM 815 O O . ASP A 1 114 ? -0.492 11.445 3.704 1.00 90.12 114 ASP A O 1
ATOM 819 N N . GLU A 1 115 ? 1.262 12.447 4.681 1.00 83.75 115 GLU A N 1
ATOM 820 C CA . GLU A 1 115 ? 0.494 13.504 5.338 1.00 83.75 115 GLU A CA 1
ATOM 821 C C . GLU A 1 115 ? -0.345 14.299 4.330 1.00 83.75 115 GLU A C 1
ATOM 823 O O . GLU A 1 115 ? 0.151 14.716 3.281 1.00 83.75 115 GLU A O 1
ATOM 828 N N . GLY A 1 116 ? -1.616 14.524 4.671 1.00 75.94 116 GLY A N 1
ATOM 829 C CA . GLY A 1 116 ? -2.525 15.317 3.845 1.00 75.94 116 GLY A CA 1
ATOM 830 C C . GLY A 1 116 ? -2.847 14.693 2.486 1.00 75.94 116 GLY A C 1
ATOM 831 O O . GLY A 1 116 ? -3.296 15.415 1.594 1.00 75.94 116 GLY A O 1
ATOM 832 N N . SER A 1 117 ? -2.633 13.381 2.320 1.00 79.12 117 SER A N 1
ATOM 833 C CA . SER A 1 117 ? -3.060 12.661 1.117 1.00 79.12 117 SER A CA 1
ATOM 834 C C . SER A 1 117 ? -4.564 12.825 0.923 1.00 79.12 117 SER A C 1
ATOM 836 O O . SER A 1 117 ? -4.997 13.080 -0.193 1.00 79.12 117 SER A O 1
ATOM 838 N N . GLY A 1 118 ? -5.348 12.818 1.999 1.00 70.25 118 GLY A N 1
ATOM 839 C CA . GLY A 1 118 ? -6.768 13.154 1.986 1.00 70.25 118 GLY A CA 1
ATOM 840 C C . GLY A 1 118 ? -7.591 12.157 2.790 1.00 70.25 118 GLY A C 1
ATOM 841 O O . GLY A 1 118 ? -7.049 11.305 3.493 1.00 70.25 118 GLY A O 1
ATOM 842 N N . ASP A 1 119 ? -8.908 12.279 2.669 1.00 79.88 119 ASP A N 1
ATOM 843 C CA . ASP A 1 119 ? -9.862 11.379 3.311 1.00 79.88 119 ASP A CA 1
ATOM 844 C C . ASP A 1 119 ? -10.258 10.218 2.384 1.00 79.88 119 ASP A C 1
ATOM 846 O O . ASP A 1 119 ? -9.974 10.233 1.182 1.00 79.88 119 ASP A O 1
ATOM 850 N N . ASN A 1 120 ? -10.941 9.222 2.950 1.00 87.38 120 ASN A N 1
ATOM 851 C CA . ASN A 1 120 ? -11.538 8.083 2.238 1.00 87.38 120 ASN A CA 1
ATOM 852 C C . ASN A 1 120 ? -10.527 7.147 1.562 1.00 87.38 120 ASN A C 1
ATOM 854 O O . ASN A 1 120 ? -10.727 6.712 0.424 1.00 87.38 120 ASN A O 1
ATOM 858 N N . ILE A 1 121 ? -9.442 6.813 2.256 1.00 93.62 121 ILE A N 1
ATOM 859 C CA . ILE A 1 121 ? -8.541 5.756 1.793 1.00 93.62 121 ILE A CA 1
ATOM 860 C C . ILE A 1 121 ? -9.085 4.410 2.265 1.00 93.62 121 ILE A C 1
ATOM 862 O O . ILE A 1 121 ? -9.314 4.217 3.454 1.00 93.62 121 ILE A O 1
ATOM 866 N N . VAL A 1 122 ? -9.285 3.469 1.349 1.00 95.06 122 VAL A N 1
ATOM 867 C CA . VAL A 1 122 ? -9.770 2.123 1.668 1.00 95.06 122 VAL A CA 1
ATOM 868 C C . VAL A 1 122 ? -8.693 1.112 1.308 1.00 95.06 122 VAL A C 1
ATOM 870 O O . VAL A 1 122 ? -8.215 1.085 0.177 1.00 95.06 122 VAL A O 1
ATOM 873 N N . ILE A 1 123 ? -8.312 0.278 2.268 1.00 95.94 123 ILE A N 1
ATOM 874 C CA . ILE A 1 123 ? -7.409 -0.853 2.067 1.00 95.94 123 ILE A CA 1
ATOM 875 C C . ILE A 1 123 ? -8.173 -2.096 2.480 1.00 95.94 123 ILE A C 1
ATOM 877 O O . ILE A 1 123 ? -8.604 -2.193 3.629 1.00 95.94 123 ILE A O 1
ATOM 881 N N . GLN A 1 124 ? -8.362 -3.045 1.569 1.00 95.19 124 GLN A N 1
ATOM 882 C CA . GLN A 1 124 ? -9.181 -4.209 1.885 1.00 95.19 124 GLN A CA 1
ATOM 883 C C . GLN A 1 124 ? -8.700 -5.520 1.275 1.00 95.19 124 GLN A C 1
ATOM 885 O O . GLN A 1 124 ? -8.068 -5.532 0.221 1.00 95.19 124 GLN A O 1
ATOM 890 N N . ASP A 1 125 ? -9.025 -6.626 1.941 1.00 95.31 125 ASP A N 1
ATOM 891 C CA . ASP A 1 125 ? -8.847 -7.992 1.437 1.00 95.31 125 ASP A CA 1
ATOM 892 C C . ASP A 1 125 ? -7.424 -8.238 0.897 1.00 95.31 125 ASP A C 1
ATOM 894 O O . ASP A 1 125 ? -7.235 -8.817 -0.169 1.00 95.31 125 ASP A O 1
ATOM 898 N N . SER A 1 126 ? -6.418 -7.697 1.586 1.00 97.06 126 SER A N 1
ATOM 899 C CA . SER A 1 126 ? -5.022 -7.676 1.136 1.00 97.06 126 SER A CA 1
ATOM 900 C C . SER A 1 126 ? -4.114 -8.379 2.138 1.00 97.06 126 SER A C 1
ATOM 902 O O . SER A 1 126 ? -4.428 -8.478 3.316 1.00 97.06 126 SER A O 1
ATOM 904 N N . ASP A 1 127 ? -2.967 -8.842 1.678 1.00 95.94 127 ASP A N 1
ATOM 905 C CA . ASP A 1 127 ? -1.926 -9.457 2.481 1.00 95.94 127 ASP A CA 1
ATOM 906 C C . ASP A 1 127 ? -0.669 -8.585 2.412 1.00 95.94 127 ASP A C 1
ATOM 908 O O . ASP A 1 127 ? -0.033 -8.455 1.368 1.00 95.94 127 ASP A O 1
ATOM 912 N N . LEU A 1 128 ? -0.352 -7.919 3.517 1.00 94.75 128 LEU A N 1
ATOM 913 C CA . LEU A 1 128 ? 0.778 -7.015 3.675 1.00 94.75 128 LEU A CA 1
ATOM 914 C C . LEU A 1 128 ? 1.794 -7.675 4.604 1.00 94.75 128 LEU A C 1
ATOM 916 O O . LEU A 1 128 ? 1.905 -7.266 5.757 1.00 94.75 128 LEU A O 1
ATOM 920 N N . HIS A 1 129 ? 2.530 -8.680 4.129 1.00 91.81 129 HIS A N 1
ATOM 921 C CA . HIS A 1 129 ? 3.442 -9.475 4.956 1.00 91.81 129 HIS A CA 1
ATOM 922 C C . HIS A 1 129 ? 4.920 -9.285 4.620 1.00 91.81 129 HIS A C 1
ATOM 924 O O . HIS A 1 129 ? 5.291 -8.860 3.530 1.00 91.81 129 HIS A O 1
ATOM 930 N N . GLY A 1 130 ? 5.809 -9.662 5.542 1.00 89.38 130 GLY A N 1
ATOM 931 C CA . GLY A 1 130 ? 7.246 -9.707 5.246 1.00 89.38 130 GLY A CA 1
ATOM 932 C C . GLY A 1 130 ? 7.858 -8.335 4.929 1.00 89.38 130 GLY A C 1
ATOM 933 O O . GLY A 1 130 ? 8.879 -8.259 4.246 1.00 89.38 130 GLY A O 1
ATOM 934 N N . ASN A 1 131 ? 7.234 -7.245 5.380 1.00 90.56 131 ASN A N 1
ATOM 935 C CA . ASN A 1 131 ? 7.745 -5.883 5.242 1.00 90.56 131 ASN A CA 1
ATOM 936 C C . ASN A 1 131 ? 8.364 -5.414 6.565 1.00 90.56 131 ASN A C 1
ATOM 938 O O . ASN A 1 131 ? 8.067 -5.952 7.632 1.00 90.56 131 ASN A O 1
ATOM 942 N N . CYS A 1 132 ? 9.180 -4.358 6.549 1.00 87.06 132 CYS A N 1
ATOM 943 C CA . CYS A 1 132 ? 9.564 -3.719 7.815 1.00 87.06 132 CYS A CA 1
ATOM 944 C C . CYS A 1 132 ? 8.356 -3.060 8.505 1.00 87.06 132 CYS A C 1
ATOM 946 O O . CYS A 1 132 ? 8.251 -3.086 9.734 1.00 87.06 132 CYS A O 1
ATOM 948 N N . MET A 1 133 ? 7.423 -2.526 7.716 1.00 86.69 133 MET A N 1
ATOM 949 C CA . MET A 1 133 ? 6.103 -2.112 8.167 1.00 86.69 133 MET A CA 1
ATOM 950 C C . MET A 1 133 ? 5.032 -2.530 7.162 1.00 86.69 133 MET A C 1
ATOM 952 O O . MET A 1 133 ? 5.235 -2.347 5.968 1.00 86.69 133 MET A O 1
ATOM 956 N N . GLY A 1 134 ? 3.892 -3.051 7.610 1.00 90.38 134 GLY A N 1
ATOM 957 C CA . GLY A 1 134 ? 2.800 -3.404 6.697 1.00 90.38 134 GLY A CA 1
ATOM 958 C C . GLY A 1 134 ? 2.091 -2.165 6.136 1.00 90.38 134 GLY A C 1
ATOM 959 O O . GLY A 1 134 ? 2.064 -1.956 4.925 1.00 90.38 134 GLY A O 1
ATOM 960 N N . LEU A 1 135 ? 1.577 -1.306 7.018 1.00 90.56 135 LEU A N 1
ATOM 961 C CA . LEU A 1 135 ? 0.875 -0.065 6.682 1.00 90.56 135 LEU A CA 1
ATOM 962 C C . LEU A 1 135 ? 1.358 1.105 7.548 1.00 90.56 135 LEU A C 1
ATOM 964 O O . LEU A 1 135 ? 1.309 1.028 8.775 1.00 90.56 135 LEU A O 1
ATOM 968 N N . TYR A 1 136 ? 1.747 2.207 6.903 1.00 89.19 136 TYR A N 1
ATOM 969 C CA . TYR A 1 136 ? 2.062 3.485 7.544 1.00 89.19 136 TYR A CA 1
ATOM 970 C C . TYR A 1 136 ? 1.041 4.557 7.151 1.00 89.19 136 TYR A C 1
ATOM 972 O O . TYR A 1 136 ? 0.956 4.927 5.977 1.00 89.19 136 TYR A O 1
ATOM 980 N N . LEU A 1 137 ? 0.306 5.087 8.130 1.00 84.62 137 LEU A N 1
ATOM 981 C CA . LEU A 1 137 ? -0.593 6.229 7.972 1.00 84.62 137 LEU A CA 1
ATOM 982 C C . LEU A 1 137 ? 0.010 7.448 8.663 1.00 84.62 137 LEU A C 1
ATOM 984 O O . LEU A 1 137 ? 0.028 7.512 9.893 1.00 84.62 137 LEU A O 1
ATOM 988 N N . ASN A 1 138 ? 0.479 8.416 7.882 1.00 82.25 138 ASN A N 1
ATOM 989 C CA . ASN A 1 138 ? 1.001 9.671 8.417 1.00 82.25 138 ASN A CA 1
ATOM 990 C C . ASN A 1 138 ? -0.129 10.693 8.674 1.00 82.25 138 ASN A C 1
ATOM 992 O O . ASN A 1 138 ? -1.263 10.492 8.240 1.00 82.25 138 ASN A O 1
ATOM 996 N N . ASN A 1 139 ? 0.188 11.784 9.370 1.00 77.00 139 ASN A N 1
ATOM 997 C CA . ASN A 1 139 ? -0.730 12.779 9.924 1.00 77.00 139 ASN A CA 1
ATOM 998 C C . ASN A 1 139 ? -1.909 13.172 9.013 1.00 77.00 139 ASN A C 1
ATOM 1000 O O . ASN A 1 139 ? -1.7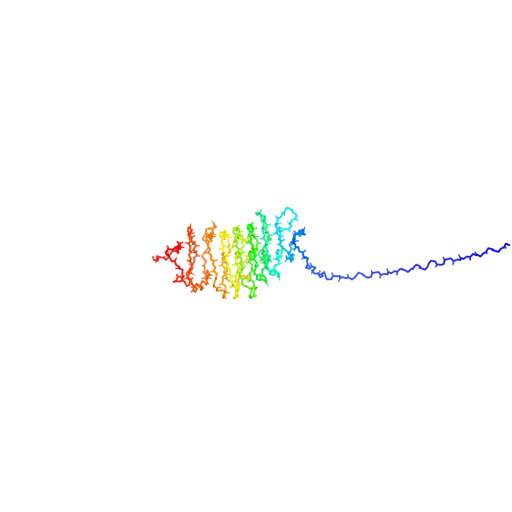50 13.403 7.813 1.00 77.00 139 ASN A O 1
ATOM 1004 N N . GLY A 1 140 ? -3.088 13.355 9.615 1.00 67.12 140 GLY A N 1
ATOM 1005 C CA . GLY A 1 140 ? -4.223 14.020 8.961 1.00 67.12 140 GLY A CA 1
ATOM 1006 C C . GLY A 1 140 ? -4.944 13.215 7.876 1.00 67.12 140 GLY A C 1
ATOM 1007 O O . GLY A 1 140 ? -5.664 13.812 7.083 1.00 67.12 140 GLY A O 1
ATOM 1008 N N . ASN A 1 141 ? -4.76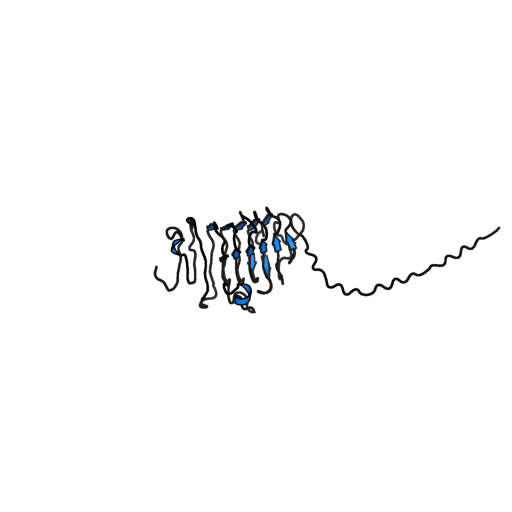2 11.895 7.838 1.00 77.44 141 ASN A N 1
ATOM 1009 C CA . ASN A 1 141 ? -5.519 11.004 6.957 1.00 77.44 141 ASN A CA 1
ATOM 1010 C C . ASN A 1 141 ? -6.611 10.246 7.727 1.00 77.44 141 ASN A C 1
ATOM 1012 O O . ASN A 1 141 ? -6.463 9.985 8.925 1.00 77.44 141 ASN A O 1
ATOM 1016 N N . THR A 1 142 ? -7.664 9.853 7.009 1.00 79.75 142 THR A N 1
ATOM 1017 C CA . THR A 1 142 ? -8.679 8.885 7.445 1.00 79.75 142 THR A CA 1
ATOM 1018 C C . THR A 1 142 ? -8.631 7.664 6.525 1.00 79.75 142 THR A C 1
ATOM 1020 O O . THR A 1 142 ? -8.669 7.796 5.298 1.00 79.75 142 THR A O 1
ATOM 1023 N N . ALA A 1 143 ? -8.534 6.467 7.104 1.00 84.31 143 ALA A N 1
ATOM 1024 C CA . ALA A 1 143 ? -8.513 5.225 6.344 1.00 84.31 143 ALA A CA 1
ATOM 1025 C C . ALA A 1 143 ? -9.432 4.149 6.923 1.00 84.31 143 ALA A C 1
ATOM 1027 O O . ALA A 1 143 ? -9.557 3.996 8.138 1.00 84.31 143 ALA A O 1
ATOM 1028 N N . GLU A 1 144 ? -10.023 3.364 6.031 1.00 86.56 144 GLU A N 1
ATOM 1029 C CA . GLU A 1 144 ? -10.744 2.138 6.337 1.00 86.56 144 GLU A CA 1
ATOM 1030 C C . GLU A 1 144 ? -9.884 0.935 5.925 1.00 86.56 144 GLU A C 1
ATOM 1032 O O . GLU A 1 144 ? -9.538 0.777 4.756 1.00 86.56 144 GLU A O 1
ATOM 1037 N N . VAL A 1 145 ? -9.510 0.095 6.890 1.00 85.94 145 VAL A N 1
ATOM 1038 C CA . VAL A 1 145 ? -8.620 -1.058 6.713 1.00 85.94 145 VAL A CA 1
ATOM 1039 C C . VAL A 1 145 ? -9.385 -2.328 7.068 1.00 85.94 145 VAL A C 1
ATOM 1041 O O . VAL A 1 145 ? -9.673 -2.572 8.243 1.00 85.94 145 VAL A O 1
ATOM 1044 N N . ASN A 1 146 ? -9.722 -3.139 6.068 1.00 82.69 146 ASN A N 1
ATOM 1045 C CA . ASN A 1 146 ? -10.663 -4.248 6.213 1.00 82.69 146 ASN A CA 1
ATOM 1046 C C . ASN A 1 146 ? -10.113 -5.583 5.710 1.00 82.69 146 ASN A C 1
ATOM 1048 O O . ASN A 1 146 ? -9.780 -5.704 4.540 1.00 82.69 146 ASN A O 1
ATOM 1052 N N . GLY A 1 147 ? -10.112 -6.632 6.531 1.00 80.88 147 GLY A N 1
ATOM 1053 C CA . GLY A 1 147 ? -9.744 -7.972 6.048 1.00 80.88 147 GLY A CA 1
ATOM 1054 C C . GLY A 1 147 ? -8.295 -8.076 5.560 1.00 80.88 147 GLY A C 1
ATOM 1055 O O . GLY A 1 147 ? -8.012 -8.842 4.645 1.00 80.88 147 GLY A O 1
ATOM 1056 N N . VAL A 1 148 ? -7.397 -7.274 6.130 1.00 86.25 148 VAL A N 1
ATOM 1057 C CA . VAL A 1 148 ? -5.979 -7.229 5.784 1.00 86.25 148 VAL A CA 1
ATOM 1058 C C . VAL A 1 148 ? -5.168 -8.129 6.714 1.00 86.25 148 VAL A C 1
ATOM 1060 O O . VAL A 1 148 ? -5.322 -8.082 7.938 1.00 86.25 148 VAL A O 1
ATOM 1063 N N . ASP A 1 149 ? -4.293 -8.941 6.134 1.00 86.12 149 ASP A N 1
ATOM 1064 C CA . ASP A 1 149 ? -3.284 -9.720 6.847 1.00 86.12 149 ASP A CA 1
ATOM 1065 C C . ASP A 1 149 ? -1.995 -8.893 6.982 1.00 86.12 149 ASP A C 1
ATOM 1067 O O . ASP A 1 149 ? -1.462 -8.386 6.003 1.00 86.12 149 ASP A O 1
ATOM 1071 N N . PHE A 1 150 ? -1.507 -8.714 8.207 1.00 83.62 150 PHE A N 1
ATOM 1072 C CA . PHE A 1 150 ? -0.264 -8.015 8.535 1.00 83.62 150 PHE A CA 1
ATOM 1073 C C . PHE A 1 150 ? 0.801 -8.965 9.088 1.00 83.62 150 PHE A C 1
ATOM 1075 O O . PHE A 1 150 ? 1.585 -8.587 9.973 1.00 83.62 150 PHE A O 1
ATOM 1082 N N . SER A 1 151 ? 0.810 -10.212 8.631 1.00 81.12 151 SER A N 1
ATOM 1083 C CA . SER A 1 151 ? 1.686 -11.242 9.163 1.00 81.12 151 SER A CA 1
ATOM 1084 C C . SER A 1 151 ? 3.166 -10.965 8.891 1.00 81.12 151 SER A C 1
ATOM 1086 O O . SER A 1 151 ? 3.554 -10.362 7.898 1.00 81.12 151 SER A O 1
ATOM 1088 N N . ASN A 1 152 ? 4.040 -11.409 9.793 1.00 83.94 152 ASN A N 1
ATOM 1089 C CA . ASN A 1 152 ? 5.491 -11.443 9.576 1.00 83.94 152 ASN A CA 1
ATOM 1090 C C . ASN A 1 152 ? 6.124 -10.092 9.185 1.00 83.94 152 ASN A C 1
ATOM 1092 O O . ASN A 1 152 ? 7.156 -10.072 8.519 1.00 83.94 152 ASN A O 1
ATOM 1096 N N . ASN A 1 153 ? 5.530 -8.969 9.593 1.00 83.75 153 ASN A N 1
ATOM 1097 C CA . ASN A 1 153 ? 6.161 -7.660 9.465 1.00 83.75 153 ASN A CA 1
ATOM 1098 C C . ASN A 1 153 ? 7.075 -7.363 10.656 1.00 83.75 153 ASN A C 1
ATOM 1100 O O . ASN A 1 153 ? 6.852 -7.835 11.773 1.00 83.75 153 ASN A O 1
ATOM 1104 N N . GLY A 1 154 ? 8.055 -6.496 10.433 1.00 78.00 154 GLY A N 1
ATOM 1105 C CA . GLY A 1 154 ? 8.918 -5.947 11.467 1.00 78.00 154 GLY A CA 1
ATOM 1106 C C . GLY A 1 154 ? 10.357 -6.470 11.424 1.00 78.00 154 GLY A C 1
ATOM 1107 O O . GLY A 1 154 ? 10.824 -6.910 10.371 1.00 78.00 154 GLY A O 1
ATOM 1108 N N . PRO A 1 155 ? 11.113 -6.398 12.538 1.00 71.81 155 PRO A N 1
ATOM 1109 C CA . PRO A 1 155 ? 12.510 -6.821 12.552 1.00 71.81 155 PRO A CA 1
ATOM 1110 C C . PRO A 1 155 ? 12.637 -8.300 12.177 1.00 71.81 155 PRO A C 1
ATOM 1112 O O . PRO A 1 155 ? 11.935 -9.146 12.726 1.00 71.81 155 PRO A O 1
ATOM 1115 N N . GLY A 1 156 ? 13.538 -8.613 11.245 1.00 72.62 156 GLY A N 1
ATOM 1116 C CA . GLY A 1 156 ? 13.747 -9.982 10.763 1.00 72.62 156 GLY A CA 1
ATOM 1117 C C . GLY A 1 156 ? 12.767 -10.446 9.680 1.00 72.62 156 GLY A C 1
ATOM 1118 O O . GLY A 1 156 ? 12.970 -11.528 9.136 1.00 72.62 156 GLY A O 1
ATOM 1119 N N . ALA A 1 157 ? 11.772 -9.630 9.308 1.00 75.38 157 ALA A N 1
ATOM 1120 C CA . ALA A 1 157 ? 10.956 -9.862 8.111 1.00 75.38 157 ALA A CA 1
ATOM 1121 C C . ALA A 1 157 ? 11.817 -9.907 6.837 1.00 75.38 157 ALA A C 1
ATOM 1123 O O . ALA A 1 157 ? 11.532 -10.640 5.893 1.00 75.38 157 ALA A O 1
ATOM 1124 N N . LEU A 1 158 ? 12.912 -9.142 6.840 1.00 77.94 158 LEU A N 1
ATOM 1125 C CA . LEU A 1 158 ? 13.870 -9.041 5.751 1.00 77.94 158 LEU A CA 1
ATOM 1126 C C . LEU A 1 158 ? 15.251 -9.443 6.276 1.00 77.94 158 LEU A C 1
ATOM 1128 O O . LEU A 1 158 ? 15.760 -8.843 7.220 1.00 77.94 158 LEU A O 1
ATOM 1132 N N . ALA A 1 159 ? 15.847 -10.475 5.671 1.00 69.31 159 ALA A N 1
ATOM 1133 C CA . ALA A 1 159 ? 17.043 -11.151 6.189 1.00 69.31 159 ALA A CA 1
ATOM 1134 C C . ALA A 1 159 ? 18.296 -10.257 6.298 1.00 69.31 159 ALA A C 1
ATOM 1136 O O . ALA A 1 159 ? 19.194 -10.568 7.077 1.00 69.31 159 ALA A O 1
ATOM 1137 N N . ASP A 1 160 ? 18.341 -9.151 5.552 1.00 66.00 160 ASP A N 1
ATOM 1138 C CA . ASP A 1 160 ? 19.545 -8.334 5.370 1.00 66.00 160 ASP A CA 1
ATOM 1139 C C . ASP A 1 160 ? 19.403 -6.878 5.851 1.00 66.00 160 ASP A C 1
ATOM 1141 O O . ASP A 1 160 ? 20.266 -6.056 5.536 1.00 66.00 160 ASP A O 1
ATOM 1145 N N . VAL A 1 161 ? 18.334 -6.509 6.578 1.00 66.25 161 VAL A N 1
ATOM 1146 C CA . VAL A 1 161 ? 18.118 -5.096 6.949 1.00 66.25 161 VAL A CA 1
ATOM 1147 C C . VAL A 1 161 ? 17.620 -4.888 8.378 1.00 66.25 161 VAL A C 1
ATOM 1149 O O . VAL A 1 161 ? 16.741 -5.591 8.871 1.00 66.25 161 VAL A O 1
ATOM 1152 N N . ASP A 1 162 ? 18.167 -3.851 9.016 1.00 72.81 162 ASP A N 1
ATOM 1153 C CA . ASP A 1 162 ? 17.641 -3.277 10.247 1.00 72.81 162 ASP A CA 1
ATOM 1154 C C . ASP A 1 162 ? 16.447 -2.361 9.931 1.00 72.81 162 ASP A C 1
ATOM 1156 O O . ASP A 1 162 ? 16.588 -1.250 9.418 1.00 72.81 162 ASP A O 1
ATOM 1160 N N . CYS A 1 163 ? 15.241 -2.838 10.233 1.00 73.31 163 CYS A N 1
ATOM 1161 C CA . CYS A 1 163 ? 14.004 -2.088 10.023 1.00 73.31 163 CYS A CA 1
ATOM 1162 C C . CYS A 1 163 ? 13.899 -0.802 10.865 1.00 73.31 163 CYS A C 1
ATOM 1164 O O . CYS A 1 163 ? 13.024 0.028 10.598 1.00 73.31 163 CYS A O 1
ATOM 1166 N N . SER A 1 164 ? 14.747 -0.622 11.883 1.00 66.56 164 SER A N 1
ATOM 1167 C CA . SER A 1 164 ? 14.692 0.548 12.764 1.00 66.56 164 SER A CA 1
ATOM 1168 C C . SER A 1 164 ? 15.081 1.852 12.056 1.00 66.56 164 SER A C 1
ATOM 1170 O O . SER A 1 164 ? 14.450 2.879 12.314 1.00 66.56 164 SER A O 1
ATOM 1172 N N . ASP A 1 165 ? 16.009 1.801 11.094 1.00 67.56 165 ASP A N 1
ATOM 1173 C CA . ASP A 1 165 ? 16.459 2.974 10.327 1.00 67.56 165 ASP A CA 1
ATOM 1174 C C . ASP A 1 165 ? 15.373 3.517 9.382 1.00 67.56 165 ASP A C 1
ATOM 1176 O O . ASP A 1 165 ? 15.319 4.715 9.103 1.00 67.56 165 ASP A O 1
ATOM 1180 N N . ILE A 1 166 ? 14.485 2.644 8.899 1.00 66.81 166 ILE A N 1
ATOM 1181 C CA . ILE A 1 166 ? 13.434 2.989 7.925 1.00 66.81 166 ILE A CA 1
ATOM 1182 C C . ILE A 1 166 ? 12.179 3.508 8.621 1.00 66.81 166 ILE A C 1
ATOM 1184 O O . ILE A 1 166 ? 11.513 4.421 8.137 1.00 66.81 166 ILE A O 1
ATOM 1188 N N . THR A 1 167 ? 11.849 2.914 9.764 1.00 61.91 167 THR A N 1
ATOM 1189 C CA . THR A 1 167 ? 10.572 3.137 10.454 1.00 61.91 167 THR A CA 1
ATOM 1190 C C . THR A 1 167 ? 10.666 4.178 11.567 1.00 61.91 167 THR A C 1
ATOM 1192 O O . THR A 1 167 ? 9.712 4.354 12.319 1.00 61.91 167 THR A O 1
ATOM 1195 N N . GLY A 1 168 ? 11.820 4.837 11.731 1.00 59.75 168 GLY A N 1
ATOM 1196 C CA . GLY A 1 168 ? 12.059 5.719 12.877 1.00 59.75 168 GLY A CA 1
ATOM 1197 C C . GLY A 1 168 ? 11.985 4.979 14.218 1.00 59.75 168 GLY A C 1
ATOM 1198 O O . GLY A 1 168 ? 11.682 5.594 15.237 1.00 59.75 168 GLY A O 1
ATOM 1199 N N . GLY A 1 169 ? 12.240 3.665 14.211 1.00 56.66 169 GLY A N 1
ATOM 1200 C CA . GLY A 1 169 ? 12.168 2.796 15.386 1.00 56.66 169 GLY A CA 1
ATOM 1201 C C . GLY A 1 169 ? 10.821 2.108 15.637 1.00 56.66 169 GLY A C 1
ATOM 1202 O O . GLY A 1 169 ? 10.683 1.473 16.680 1.00 56.66 169 GLY A O 1
ATOM 1203 N N . PHE A 1 170 ? 9.855 2.179 14.712 1.00 60.72 170 PHE A N 1
ATOM 1204 C CA . PHE A 1 170 ? 8.514 1.591 14.878 1.00 60.72 170 PHE A CA 1
ATOM 1205 C C . PHE A 1 170 ? 8.181 0.498 13.845 1.00 60.72 170 PHE A C 1
ATOM 1207 O O . PHE A 1 170 ? 7.223 0.638 13.087 1.00 60.72 170 PHE A O 1
ATOM 1214 N N . PRO A 1 171 ? 8.942 -0.604 13.767 1.00 66.12 171 PRO A N 1
ATOM 1215 C CA . PRO A 1 171 ? 8.616 -1.692 12.853 1.00 66.12 171 PRO A CA 1
ATOM 1216 C C . PRO A 1 171 ? 7.370 -2.462 13.336 1.00 66.12 171 PRO A C 1
ATOM 1218 O O . PRO A 1 171 ? 7.226 -2.723 14.532 1.00 66.12 171 PRO A O 1
ATOM 1221 N N . GLY A 1 172 ? 6.458 -2.834 12.427 1.00 72.00 172 GLY A N 1
ATOM 1222 C CA . GLY A 1 172 ? 5.204 -3.499 12.811 1.00 72.00 172 GLY A CA 1
ATOM 1223 C C . GLY A 1 172 ? 4.148 -3.633 11.709 1.00 72.00 172 GLY A C 1
ATOM 1224 O O . GLY A 1 172 ? 4.362 -3.254 10.565 1.00 72.00 172 GLY A O 1
ATOM 1225 N N . GLY A 1 173 ? 2.985 -4.193 12.051 1.00 76.94 173 GLY A N 1
ATOM 1226 C CA . GLY A 1 173 ? 1.887 -4.398 11.097 1.00 76.94 173 GLY A CA 1
ATOM 1227 C C . GLY A 1 173 ? 1.267 -3.087 10.608 1.00 76.94 173 GLY A C 1
ATOM 1228 O O . GLY A 1 173 ? 1.354 -2.771 9.427 1.00 76.94 173 GLY A O 1
ATOM 1229 N N . ILE A 1 174 ? 0.688 -2.300 11.520 1.00 79.75 174 ILE A N 1
ATOM 1230 C CA . ILE A 1 174 ? 0.051 -1.008 11.219 1.00 79.75 174 ILE A CA 1
ATOM 1231 C C . ILE A 1 174 ? 0.610 0.060 12.154 1.00 79.75 174 ILE A C 1
ATOM 1233 O O . ILE A 1 174 ? 0.626 -0.133 13.371 1.00 79.75 174 ILE A O 1
ATOM 1237 N N . VAL A 1 175 ? 0.994 1.204 11.597 1.00 77.94 175 VAL A N 1
ATOM 1238 C CA . VAL A 1 175 ? 1.360 2.406 12.348 1.00 77.94 175 VAL A CA 1
ATOM 1239 C C . VAL A 1 175 ? 0.514 3.571 11.855 1.00 77.94 175 VAL A C 1
ATOM 1241 O O . VAL A 1 175 ? 0.523 3.902 10.673 1.00 77.94 175 VAL A O 1
ATOM 1244 N N . ALA A 1 176 ? -0.207 4.196 12.782 1.00 73.00 176 ALA A N 1
ATOM 1245 C CA . ALA A 1 176 ? -1.008 5.389 12.556 1.00 73.00 176 ALA A CA 1
ATOM 1246 C C . ALA A 1 176 ? -0.409 6.545 13.368 1.00 73.00 176 ALA A C 1
ATOM 1248 O O . ALA A 1 176 ? -0.555 6.600 14.587 1.00 73.00 176 ALA A O 1
ATOM 1249 N N . GLU A 1 177 ? 0.305 7.451 12.706 1.00 72.19 177 GLU A N 1
ATOM 1250 C CA . GLU A 1 177 ? 0.946 8.603 13.337 1.00 72.19 177 GLU A CA 1
ATOM 1251 C C . GLU A 1 177 ? 0.128 9.862 13.046 1.00 72.19 177 GLU A C 1
ATOM 1253 O O . GLU A 1 177 ? 0.014 10.278 11.897 1.00 72.19 177 GLU A O 1
ATOM 1258 N N . GLY A 1 178 ? -0.518 10.408 14.084 1.00 65.62 178 GLY A N 1
ATOM 1259 C CA . GLY A 1 178 ? -1.359 11.613 14.014 1.00 65.62 178 GLY A CA 1
ATOM 1260 C C . GLY A 1 178 ? -2.472 11.582 12.957 1.00 65.62 178 GLY A C 1
ATOM 1261 O O . GLY A 1 178 ? -2.964 12.631 12.533 1.00 65.62 178 GLY A O 1
ATOM 1262 N N . SER A 1 179 ? -2.873 10.390 12.515 1.00 66.75 179 SER A N 1
ATOM 1263 C CA . SER A 1 179 ? -4.119 10.156 11.787 1.00 66.75 179 SER A CA 1
ATOM 1264 C C . SER A 1 179 ? -5.253 9.897 12.781 1.00 66.75 179 SER A C 1
ATOM 1266 O O . SER A 1 179 ? -5.037 9.388 13.881 1.00 66.75 179 SER A O 1
ATOM 1268 N N . SER A 1 180 ? -6.473 10.278 12.410 1.00 66.56 180 SER A N 1
ATOM 1269 C CA . SER A 1 180 ? -7.654 10.194 13.279 1.00 66.56 180 SER A CA 1
ATOM 1270 C C . SER A 1 180 ? -8.855 9.722 12.470 1.00 66.56 180 SER A C 1
ATOM 1272 O O . SER A 1 180 ? -8.865 9.898 11.258 1.00 66.56 180 SER A O 1
ATOM 1274 N N . GLY A 1 181 ? -9.862 9.124 13.113 1.00 65.81 181 GLY A N 1
ATOM 1275 C CA . GLY A 1 181 ? -11.067 8.656 12.412 1.00 65.81 181 GLY A CA 1
ATOM 1276 C C . GLY A 1 181 ? -10.860 7.414 11.534 1.00 65.81 181 GLY A C 1
ATOM 1277 O O . GLY A 1 181 ? -11.677 7.151 10.657 1.00 65.81 181 GLY A O 1
ATOM 1278 N N . ASN A 1 182 ? -9.784 6.653 11.758 1.00 70.88 182 ASN A N 1
ATOM 1279 C CA . ASN A 1 182 ? -9.525 5.404 11.044 1.00 70.88 182 ASN A CA 1
ATOM 1280 C C . ASN A 1 182 ? -10.476 4.284 11.503 1.00 70.88 182 ASN A C 1
ATOM 1282 O O . ASN A 1 182 ? -10.754 4.140 12.695 1.00 70.88 182 ASN A O 1
ATOM 1286 N N . VAL A 1 183 ? -10.911 3.442 10.566 1.00 70.88 183 VAL A N 1
ATOM 1287 C CA . VAL A 1 183 ? -11.709 2.235 10.819 1.00 70.88 183 VAL A CA 1
ATOM 1288 C C . VAL A 1 183 ? -10.861 1.016 10.481 1.00 70.88 183 VAL A C 1
ATOM 1290 O O . VAL A 1 183 ? -10.269 0.949 9.414 1.00 70.88 183 VAL A O 1
ATOM 1293 N N . VAL A 1 184 ? -10.788 0.041 11.383 1.00 69.56 184 VAL A N 1
ATOM 1294 C CA . VAL A 1 184 ? -9.960 -1.160 11.209 1.00 69.56 184 VAL A CA 1
ATOM 1295 C C . VAL A 1 184 ? -10.804 -2.373 11.592 1.00 69.56 184 VAL A C 1
ATOM 1297 O O . VAL A 1 184 ? -11.158 -2.527 12.761 1.00 69.56 184 VAL A O 1
ATOM 1300 N N . ASN A 1 185 ? -11.154 -3.225 10.628 1.00 67.00 185 ASN A N 1
ATOM 1301 C CA . ASN A 1 185 ? -12.079 -4.339 10.843 1.00 67.00 185 ASN A CA 1
ATOM 1302 C C . ASN A 1 185 ? -11.598 -5.650 10.201 1.00 67.00 185 ASN A C 1
ATOM 1304 O O . ASN A 1 185 ? -11.134 -5.679 9.071 1.00 67.00 185 ASN A O 1
ATOM 1308 N N . GLY A 1 186 ? -11.740 -6.771 10.910 1.00 59.84 186 GLY A N 1
ATOM 1309 C CA . GLY A 1 186 ? -11.471 -8.099 10.346 1.00 59.84 186 GLY A CA 1
ATOM 1310 C C . GLY A 1 186 ? -10.014 -8.379 9.951 1.00 59.84 186 GLY A C 1
ATOM 1311 O O . GLY A 1 186 ? -9.787 -9.313 9.194 1.00 59.84 186 GLY A O 1
ATOM 1312 N N . ASN A 1 187 ? -9.050 -7.600 10.445 1.00 68.19 187 ASN A N 1
ATOM 1313 C CA . ASN A 1 187 ? -7.633 -7.748 10.104 1.00 68.19 187 ASN A CA 1
ATOM 1314 C C . ASN A 1 187 ? -6.934 -8.797 10.980 1.00 68.19 187 ASN A C 1
ATOM 1316 O O . ASN A 1 187 ? -7.303 -8.990 12.142 1.00 68.19 187 ASN A O 1
ATOM 1320 N N . PHE A 1 188 ? -5.889 -9.420 10.441 1.00 65.56 188 PHE A N 1
ATOM 1321 C CA . PHE A 1 188 ? -4.995 -10.313 11.173 1.00 65.56 188 PHE A CA 1
ATOM 1322 C C . PHE A 1 188 ? -3.647 -9.626 11.399 1.00 65.56 188 PHE A C 1
ATOM 1324 O O . PHE A 1 188 ? -3.084 -9.037 10.485 1.00 65.56 188 PHE A O 1
ATOM 1331 N N . VAL A 1 189 ? -3.118 -9.690 12.621 1.00 68.00 189 VAL A N 1
ATOM 1332 C CA . VAL A 1 189 ? -1.774 -9.198 12.954 1.00 68.00 189 VAL A CA 1
ATOM 1333 C C . VAL A 1 189 ? -1.069 -10.311 13.716 1.00 68.00 189 VAL A C 1
ATOM 1335 O O . VAL A 1 189 ? -1.482 -10.667 14.819 1.00 68.00 189 VAL A O 1
ATOM 1338 N N . GLY A 1 190 ? -0.023 -10.886 13.132 1.00 53.97 190 GLY A N 1
ATOM 1339 C CA . GLY A 1 190 ? 0.689 -12.014 13.726 1.00 53.97 190 GLY A CA 1
ATOM 1340 C C . GLY A 1 190 ? 2.137 -12.083 13.267 1.00 53.97 190 GLY A C 1
ATOM 1341 O O . GLY A 1 190 ? 2.490 -11.598 12.202 1.00 53.97 190 GLY A O 1
ATOM 1342 N N . ASN A 1 191 ? 3.003 -12.686 14.071 1.00 56.16 191 ASN A N 1
ATOM 1343 C CA . ASN A 1 191 ? 4.340 -13.063 13.628 1.00 56.16 191 ASN A CA 1
ATOM 1344 C C . ASN A 1 191 ? 4.502 -14.558 13.891 1.00 56.16 191 ASN A C 1
ATOM 1346 O O . ASN A 1 191 ? 4.380 -14.999 15.034 1.00 56.16 191 ASN A O 1
ATOM 1350 N N . GLU A 1 192 ? 4.730 -15.340 12.840 1.00 47.59 192 GLU A N 1
ATOM 1351 C CA . GLU A 1 192 ? 4.957 -16.783 12.959 1.00 47.59 192 GLU A CA 1
ATOM 1352 C C . GLU A 1 192 ? 6.386 -17.088 13.439 1.00 47.59 192 GLU A C 1
ATOM 1354 O O . GLU A 1 192 ? 6.668 -18.172 13.957 1.00 47.59 192 GLU A O 1
ATOM 1359 N N . ASN A 1 193 ? 7.285 -16.105 13.351 1.00 41.41 193 ASN A N 1
ATOM 1360 C CA . ASN A 1 193 ? 8.667 -16.207 13.792 1.00 41.41 193 ASN A CA 1
ATOM 1361 C C . ASN A 1 193 ? 8.774 -15.736 15.247 1.00 41.41 193 ASN A C 1
ATOM 1363 O O . ASN A 1 193 ? 9.024 -14.567 15.537 1.00 41.41 193 ASN A O 1
ATOM 1367 N N . GLY A 1 194 ? 8.515 -16.671 16.162 1.00 35.06 194 GLY A N 1
ATOM 1368 C CA . GLY A 1 194 ? 8.412 -16.435 17.599 1.00 35.06 194 GLY A CA 1
ATOM 1369 C C . GLY A 1 194 ? 9.486 -15.524 18.209 1.00 35.06 194 GLY A C 1
ATOM 1370 O O . GLY A 1 194 ? 10.675 -15.660 17.938 1.00 35.06 194 GLY A O 1
ATOM 1371 N N . MET A 1 195 ? 9.018 -14.662 19.117 1.00 30.84 195 MET A N 1
ATOM 1372 C CA . MET A 1 195 ? 9.785 -13.977 20.163 1.00 30.84 195 MET A CA 1
ATOM 1373 C C . MET A 1 195 ? 11.095 -13.306 19.716 1.00 30.84 195 MET A C 1
ATOM 1375 O O . MET A 1 195 ? 12.190 -13.800 19.981 1.00 30.84 195 MET A O 1
ATOM 1379 N N . TYR A 1 196 ? 10.980 -12.082 19.213 1.00 32.25 196 TYR A N 1
ATOM 1380 C CA . TYR A 1 196 ? 11.939 -11.041 19.573 1.00 32.25 196 TYR A CA 1
ATOM 1381 C C . TYR A 1 196 ? 11.199 -9.998 20.406 1.00 32.25 196 TYR A C 1
ATOM 1383 O O . TYR A 1 196 ? 10.127 -9.555 20.013 1.00 32.25 196 TYR A O 1
ATOM 1391 N N . ASP A 1 197 ? 11.739 -9.671 21.582 1.00 27.66 197 ASP A N 1
ATOM 1392 C CA . ASP A 1 197 ? 11.239 -8.636 22.491 1.00 27.66 197 ASP A CA 1
ATOM 1393 C C . ASP A 1 197 ? 10.968 -7.326 21.726 1.00 27.66 197 ASP A C 1
ATOM 1395 O O . ASP A 1 197 ? 11.894 -6.578 21.404 1.00 27.66 197 ASP A O 1
ATOM 1399 N N . ILE A 1 198 ? 9.697 -7.034 21.427 1.00 30.67 198 ILE A N 1
ATOM 1400 C CA . ILE A 1 198 ? 9.293 -5.817 20.711 1.00 30.67 198 ILE A CA 1
ATOM 1401 C C . ILE A 1 198 ? 9.163 -4.667 21.716 1.00 30.67 198 ILE A C 1
ATOM 1403 O O . ILE A 1 198 ? 8.075 -4.291 22.157 1.00 30.67 198 ILE A O 1
ATOM 1407 N N . VAL A 1 199 ? 10.301 -4.091 22.099 1.00 27.50 199 VAL A N 1
ATOM 1408 C CA . VAL A 1 199 ? 10.346 -2.786 22.769 1.00 27.50 199 VAL A CA 1
ATOM 1409 C C . VAL A 1 199 ? 10.118 -1.721 21.697 1.00 27.50 199 VAL A C 1
ATOM 1411 O O . VAL A 1 199 ? 11.063 -1.289 21.051 1.00 27.50 199 VAL A O 1
ATOM 1414 N N . GLY A 1 200 ? 8.863 -1.324 21.477 1.00 28.80 200 GLY A N 1
ATOM 1415 C CA . GLY A 1 200 ? 8.556 -0.219 20.557 1.00 28.80 200 GLY A CA 1
ATOM 1416 C C . GLY A 1 200 ? 7.265 -0.325 19.754 1.00 28.80 200 GLY A C 1
ATOM 1417 O O . GLY A 1 200 ? 7.033 0.533 18.912 1.00 28.80 200 GLY A O 1
ATOM 1418 N N . LEU A 1 201 ? 6.405 -1.319 20.001 1.00 30.94 201 LEU A N 1
ATOM 1419 C CA . LEU A 1 201 ? 5.071 -1.378 19.390 1.00 30.94 201 LEU A CA 1
ATOM 1420 C C . LEU A 1 201 ? 4.142 -0.313 20.003 1.00 30.94 201 LEU A C 1
ATOM 1422 O O . LEU A 1 201 ? 3.206 -0.621 20.730 1.00 30.94 201 LEU A O 1
ATOM 1426 N N . THR A 1 202 ? 4.419 0.961 19.728 1.00 32.59 202 THR A N 1
ATOM 1427 C CA . THR A 1 202 ? 3.492 2.056 19.996 1.00 32.59 202 THR A CA 1
ATOM 1428 C C . THR A 1 202 ? 2.449 2.043 18.892 1.00 32.59 202 THR A C 1
ATOM 1430 O O . THR A 1 202 ? 2.599 2.716 17.874 1.00 32.59 202 THR A O 1
ATOM 1433 N N . ILE A 1 203 ? 1.375 1.279 19.078 1.00 36.75 203 ILE A N 1
ATOM 1434 C CA . ILE A 1 203 ? 0.169 1.548 18.302 1.00 36.75 203 ILE A CA 1
ATOM 1435 C C . ILE A 1 203 ? -0.533 2.727 18.980 1.00 36.75 203 ILE A C 1
ATOM 1437 O O . ILE A 1 203 ? -1.273 2.541 19.943 1.00 36.75 203 ILE A O 1
ATOM 1441 N N . ASN A 1 204 ? -0.251 3.952 18.524 1.00 32.44 204 ASN A N 1
ATOM 1442 C CA . ASN A 1 204 ? -1.004 5.138 18.931 1.00 32.44 204 ASN A CA 1
ATOM 1443 C C . ASN A 1 204 ? -2.378 5.093 18.259 1.00 32.44 204 ASN A C 1
ATOM 1445 O O . ASN A 1 204 ? -2.603 5.661 17.197 1.00 32.44 204 ASN A O 1
ATOM 1449 N N . TRP A 1 205 ? -3.304 4.381 18.888 1.00 38.12 205 TRP A N 1
ATOM 1450 C CA . TRP A 1 205 ? -4.720 4.501 18.582 1.00 38.12 205 TRP A CA 1
ATOM 1451 C C . TRP A 1 205 ? -5.267 5.708 19.348 1.00 38.12 205 TRP A C 1
ATOM 1453 O O . TRP A 1 205 ? -5.658 5.581 20.509 1.00 38.12 205 TRP A O 1
ATOM 1463 N N . GLU A 1 206 ? -5.344 6.881 18.718 1.00 33.66 206 GLU A N 1
ATOM 1464 C CA . GLU A 1 206 ? -6.328 7.876 19.157 1.00 33.66 206 GLU A CA 1
ATOM 1465 C C . GLU A 1 206 ? -7.679 7.494 18.544 1.00 33.66 206 GLU A C 1
ATOM 1467 O O . GLU A 1 206 ? -8.119 8.002 17.514 1.00 33.66 206 GLU A O 1
ATOM 1472 N N . VAL A 1 207 ? -8.313 6.497 19.157 1.00 35.34 207 VAL A N 1
ATOM 1473 C CA . VAL A 1 207 ? -9.687 6.115 18.837 1.00 35.34 207 VAL A CA 1
ATOM 1474 C C . VAL A 1 207 ? -10.595 7.139 19.508 1.00 35.34 207 VAL A C 1
ATOM 1476 O O . VAL A 1 207 ? -10.917 7.036 20.687 1.00 35.34 207 VAL A O 1
ATOM 1479 N N . THR A 1 208 ? -10.950 8.183 18.765 1.00 32.00 208 THR A N 1
ATOM 1480 C CA . THR A 1 208 ? -11.842 9.251 19.237 1.00 32.00 208 THR A CA 1
ATOM 1481 C C . THR A 1 208 ? -13.322 8.843 19.219 1.00 32.00 208 THR A C 1
ATOM 1483 O O . THR A 1 208 ? -14.138 9.530 19.825 1.00 32.00 208 THR A O 1
ATOM 1486 N N . GLU A 1 209 ? -13.661 7.707 18.588 1.00 33.41 209 GLU A N 1
ATOM 1487 C CA . GLU A 1 209 ? -15.007 7.117 18.480 1.00 33.41 209 GLU A CA 1
ATOM 1488 C C . GLU A 1 209 ? -14.936 5.570 18.495 1.00 33.41 209 GLU A C 1
ATOM 1490 O O . GLU A 1 209 ? -13.959 5.019 18.001 1.00 33.41 209 GLU A O 1
ATOM 1495 N N . PRO A 1 210 ? -15.934 4.819 19.003 1.00 36.25 210 PRO A N 1
ATOM 1496 C CA . PRO A 1 210 ? -15.831 3.367 19.215 1.00 36.25 210 PRO A CA 1
ATOM 1497 C C . PRO A 1 210 ? -15.485 2.548 17.954 1.00 36.25 210 PRO A C 1
ATOM 1499 O O . PRO A 1 210 ? -16.249 2.528 16.989 1.00 36.25 210 PRO A O 1
ATOM 1502 N N . VAL A 1 211 ? -14.402 1.761 17.997 1.00 40.72 211 VAL A N 1
ATOM 1503 C CA . VAL A 1 211 ? -14.112 0.732 16.977 1.00 40.72 211 VAL A CA 1
ATOM 1504 C C . VAL A 1 211 ? -14.946 -0.520 17.272 1.00 40.72 211 VAL A C 1
ATOM 1506 O O . VAL A 1 211 ? -14.772 -1.168 18.304 1.00 40.72 211 VAL A O 1
ATOM 1509 N N . ASN A 1 212 ? -15.862 -0.878 16.368 1.00 39.84 212 ASN A N 1
ATOM 1510 C CA . ASN A 1 212 ? -16.617 -2.131 16.432 1.00 39.84 212 ASN A CA 1
ATOM 1511 C C . ASN A 1 212 ? -15.847 -3.253 15.728 1.00 39.84 212 ASN A C 1
ATOM 1513 O O . ASN A 1 212 ? -16.024 -3.484 14.535 1.00 39.84 212 ASN A O 1
ATOM 1517 N N . CYS A 1 213 ? -15.031 -3.991 16.475 1.00 41.53 213 CYS A N 1
ATOM 1518 C CA . CYS A 1 213 ? -14.503 -5.267 16.005 1.00 41.53 213 CYS A CA 1
ATOM 1519 C C . CYS A 1 213 ? -15.655 -6.282 15.931 1.00 41.53 213 CYS A C 1
ATOM 1521 O O . CYS A 1 213 ? -16.176 -6.712 16.953 1.00 41.53 213 CYS A O 1
ATOM 1523 N N . THR A 1 214 ? -16.097 -6.684 14.745 1.00 34.81 214 THR A N 1
ATOM 1524 C CA . THR A 1 214 ? -17.057 -7.795 14.648 1.00 34.81 214 THR A CA 1
ATOM 1525 C C . THR A 1 214 ? -16.331 -9.012 14.091 1.00 34.81 214 THR A C 1
ATOM 1527 O O . THR A 1 214 ? -15.831 -8.990 12.975 1.00 34.81 214 THR A O 1
ATOM 1530 N N . ASN A 1 215 ? -16.269 -10.074 14.899 1.00 32.84 215 ASN A N 1
ATOM 1531 C CA . ASN A 1 215 ? -15.850 -11.435 14.538 1.00 32.84 215 ASN A CA 1
ATOM 1532 C C . ASN A 1 215 ? -14.357 -11.806 14.455 1.00 32.84 215 ASN A C 1
ATOM 1534 O O . ASN A 1 215 ? -14.119 -12.941 14.067 1.00 32.84 215 ASN A O 1
ATOM 1538 N N . ASN A 1 216 ? -13.368 -11.000 14.870 1.00 34.62 216 ASN A N 1
ATOM 1539 C CA . ASN A 1 216 ? -11.972 -11.484 14.930 1.00 34.62 216 ASN A CA 1
ATOM 1540 C C . ASN A 1 216 ? -11.138 -10.863 16.073 1.00 34.62 216 ASN A C 1
ATOM 1542 O O . ASN A 1 216 ? -11.309 -9.682 16.385 1.00 34.62 216 ASN A O 1
ATOM 1546 N N . PRO A 1 217 ? -10.241 -11.637 16.716 1.00 39.00 217 PRO A N 1
ATOM 1547 C CA . PRO A 1 217 ? -9.325 -11.128 17.730 1.00 39.00 217 PRO A CA 1
ATOM 1548 C C . PRO A 1 217 ? -8.242 -10.244 17.089 1.00 39.00 217 PRO A C 1
ATOM 1550 O O . PRO A 1 217 ? -7.581 -10.657 16.140 1.00 39.00 217 PRO A O 1
ATOM 1553 N N . ILE A 1 218 ? -8.026 -9.040 17.623 1.00 42.81 218 ILE A N 1
ATOM 1554 C CA . ILE A 1 218 ? -6.854 -8.222 17.285 1.00 42.81 218 ILE A CA 1
ATOM 1555 C C . ILE A 1 218 ? -5.733 -8.664 18.228 1.00 42.81 218 ILE A C 1
ATOM 1557 O O . ILE A 1 218 ? -5.736 -8.344 19.418 1.00 42.81 218 ILE A O 1
ATOM 1561 N N . HIS A 1 219 ? -4.775 -9.427 17.711 1.00 39.41 219 HIS A N 1
ATOM 1562 C CA . HIS A 1 219 ? -3.611 -9.856 18.479 1.00 39.41 219 HIS A CA 1
ATOM 1563 C C . HIS A 1 219 ? -2.561 -8.737 18.483 1.00 39.41 219 HIS A C 1
ATOM 1565 O O . HIS A 1 219 ? -1.860 -8.515 17.500 1.00 39.41 219 HIS A O 1
ATOM 1571 N N . ILE A 1 220 ? -2.474 -7.998 19.592 1.00 44.94 220 ILE A N 1
ATOM 1572 C CA . ILE A 1 220 ? -1.475 -6.941 19.787 1.00 44.94 220 ILE A CA 1
ATOM 1573 C C . ILE A 1 220 ? -0.340 -7.507 20.639 1.00 44.94 220 ILE A C 1
ATOM 1575 O O . ILE A 1 220 ? -0.469 -7.649 21.852 1.00 44.94 220 ILE A O 1
ATOM 1579 N N . TYR A 1 221 ? 0.794 -7.796 20.010 1.00 38.12 221 TYR A N 1
ATOM 1580 C CA . TYR A 1 221 ? 2.001 -8.246 20.702 1.00 38.12 221 TYR A CA 1
ATOM 1581 C C . TYR A 1 221 ? 2.858 -7.041 21.121 1.00 38.12 221 TYR A C 1
ATOM 1583 O O . TYR A 1 221 ? 3.756 -6.652 20.390 1.00 38.12 221 TYR A O 1
ATOM 1591 N N . GLY A 1 222 ? 2.600 -6.406 22.271 1.00 42.41 222 GLY A N 1
ATOM 1592 C CA . GLY A 1 222 ? 3.437 -5.285 22.735 1.00 42.41 222 GLY A CA 1
ATOM 1593 C C . GLY A 1 222 ? 2.809 -4.381 23.800 1.00 42.41 222 GLY A C 1
ATOM 1594 O O . GLY A 1 222 ? 1.742 -4.671 24.338 1.00 42.41 222 GLY A O 1
ATOM 1595 N N . ASN A 1 223 ? 3.485 -3.267 24.107 1.00 39.59 223 ASN A N 1
ATOM 1596 C CA . ASN A 1 223 ? 2.988 -2.244 25.033 1.00 39.59 223 ASN A CA 1
ATOM 1597 C C . ASN A 1 223 ? 1.933 -1.363 24.349 1.00 39.59 223 ASN A C 1
ATOM 1599 O O . ASN A 1 223 ? 2.265 -0.500 23.547 1.00 39.59 223 ASN A O 1
ATOM 1603 N N . LEU A 1 224 ? 0.664 -1.545 24.709 1.00 43.34 224 LEU A N 1
ATOM 1604 C CA . LEU A 1 224 ? -0.439 -0.721 24.222 1.00 43.34 224 LEU A CA 1
ATOM 1605 C C . LEU A 1 224 ? -0.593 0.552 25.076 1.00 43.34 224 LEU A C 1
ATOM 1607 O O . LEU A 1 224 ? -0.926 0.471 26.258 1.00 43.34 224 LEU A O 1
ATOM 1611 N N . THR A 1 225 ? -0.400 1.730 24.484 1.00 40.62 225 THR A N 1
ATOM 1612 C CA . THR A 1 225 ? -0.824 3.026 25.048 1.00 40.62 225 THR A CA 1
ATOM 1613 C C . THR A 1 225 ? -2.128 3.464 24.375 1.00 40.62 225 THR A C 1
ATOM 1615 O O . THR A 1 225 ? -2.229 3.379 23.157 1.00 40.62 225 THR A O 1
ATOM 1618 N N . GLY A 1 226 ? -3.141 3.898 25.140 1.00 41.28 226 GLY A N 1
ATOM 1619 C CA . GLY A 1 226 ? -4.477 4.222 24.602 1.00 41.28 226 GLY A CA 1
ATOM 1620 C C . GLY A 1 226 ? -5.465 3.043 24.569 1.00 41.28 226 GLY A C 1
ATOM 1621 O O . GLY A 1 226 ? -6.504 3.115 23.914 1.00 41.28 226 GLY A O 1
ATOM 1622 N N . ALA A 1 227 ? -5.162 1.948 25.279 1.00 46.62 227 ALA A N 1
ATOM 1623 C CA . ALA A 1 227 ? -5.991 0.739 25.374 1.00 46.62 227 ALA A CA 1
ATOM 1624 C C . ALA A 1 227 ? -7.428 0.994 25.863 1.00 46.62 227 ALA A C 1
ATOM 1626 O O . ALA A 1 227 ? -8.329 0.191 25.621 1.00 46.62 227 ALA A O 1
ATOM 1627 N N . GLU A 1 228 ? -7.626 2.085 26.597 1.00 44.00 228 GLU A N 1
ATOM 1628 C CA . GLU A 1 228 ? -8.903 2.588 27.090 1.00 44.00 228 GLU A CA 1
ATOM 1629 C C . GLU A 1 228 ? -9.882 2.983 25.979 1.00 44.00 228 GLU A C 1
ATOM 1631 O O . GLU A 1 228 ? -11.087 2.978 26.223 1.00 44.00 228 GLU A O 1
ATOM 1636 N N . ASN A 1 229 ? -9.390 3.261 24.770 1.00 40.34 229 ASN A N 1
ATOM 1637 C CA . ASN A 1 229 ? -10.225 3.664 23.643 1.00 40.34 229 ASN A CA 1
ATOM 1638 C C . ASN A 1 229 ? -10.607 2.490 22.727 1.00 40.34 229 ASN A C 1
ATOM 1640 O O . ASN A 1 229 ? -11.422 2.650 21.821 1.00 40.34 229 ASN A O 1
ATOM 1644 N N . ILE A 1 230 ? -10.066 1.289 22.960 1.00 49.91 230 ILE A N 1
ATOM 1645 C CA . ILE A 1 230 ? -10.519 0.091 22.252 1.00 49.91 230 ILE A CA 1
ATOM 1646 C C . ILE A 1 230 ? -11.774 -0.432 22.950 1.00 49.91 230 ILE A C 1
ATOM 1648 O O . ILE A 1 230 ? -11.741 -0.763 24.138 1.00 49.91 230 ILE A O 1
ATOM 1652 N N . ASN A 1 231 ? -12.882 -0.549 22.214 1.00 46.12 231 ASN A N 1
ATOM 1653 C CA . ASN A 1 231 ? -14.089 -1.171 22.744 1.00 46.12 231 ASN A CA 1
ATOM 1654 C C . ASN A 1 231 ? -13.863 -2.683 22.940 1.00 46.12 231 ASN A C 1
ATOM 1656 O O . ASN A 1 231 ? -14.007 -3.498 22.025 1.00 46.12 231 ASN A O 1
ATOM 1660 N N . LYS A 1 232 ? -13.498 -3.050 24.171 1.00 50.25 232 LYS A N 1
ATOM 1661 C CA . LYS A 1 232 ? -13.183 -4.423 24.590 1.00 50.25 232 LYS A CA 1
ATOM 1662 C C . LYS A 1 232 ? -14.364 -5.386 24.494 1.00 50.25 232 LYS A C 1
ATOM 1664 O O . LYS A 1 232 ? -14.141 -6.591 24.493 1.00 50.25 232 LYS A O 1
ATOM 1669 N N . ASP A 1 233 ? -15.592 -4.883 24.386 1.00 39.41 233 ASP A N 1
ATOM 1670 C CA . ASP A 1 233 ? -16.781 -5.734 24.274 1.00 39.41 233 ASP A CA 1
ATOM 1671 C C . ASP A 1 233 ? -16.823 -6.491 22.934 1.00 39.41 233 ASP A C 1
ATOM 1673 O O . ASP A 1 233 ? -17.516 -7.498 22.809 1.00 39.41 233 ASP A O 1
ATOM 1677 N N . ASN A 1 234 ? -16.041 -6.027 21.956 1.00 35.62 234 ASN A N 1
ATOM 1678 C CA . ASN A 1 234 ? -16.052 -6.496 20.576 1.00 35.62 234 ASN A CA 1
ATOM 1679 C C . ASN A 1 234 ? -14.657 -6.940 20.083 1.00 35.62 234 ASN A C 1
ATOM 1681 O O . ASN A 1 234 ? -14.556 -7.755 19.167 1.00 35.62 234 ASN A O 1
ATOM 1685 N N . CYS A 1 235 ? -13.569 -6.471 20.704 1.00 38.16 235 CYS A N 1
ATOM 1686 C CA . CYS A 1 235 ? -12.198 -6.833 20.333 1.00 38.16 235 CYS A CA 1
ATOM 1687 C C . CYS A 1 235 ? -11.583 -7.790 21.369 1.00 38.16 235 CYS A C 1
ATOM 1689 O O . CYS A 1 235 ? -11.422 -7.436 22.537 1.00 38.16 235 CYS A O 1
ATOM 1691 N N . SER A 1 236 ? -11.164 -8.988 20.950 1.00 38.78 236 SER A N 1
ATOM 1692 C CA . SER A 1 236 ? -10.299 -9.832 21.787 1.00 38.78 236 SER A CA 1
ATOM 1693 C C . SER A 1 236 ? -8.854 -9.371 21.621 1.00 38.78 236 SER A C 1
ATOM 1695 O O . SER A 1 236 ? -8.198 -9.738 20.650 1.00 38.78 236 SER A O 1
ATOM 1697 N N . ILE A 1 237 ? -8.391 -8.528 22.545 1.00 44.94 237 ILE A N 1
ATOM 1698 C CA . ILE A 1 237 ? -6.990 -8.112 22.633 1.00 44.94 237 ILE A CA 1
ATOM 1699 C C . ILE A 1 237 ? -6.253 -9.134 23.494 1.00 44.94 237 ILE A C 1
ATOM 1701 O O . ILE A 1 237 ? -6.524 -9.258 24.689 1.00 44.94 237 ILE A O 1
ATOM 1705 N N . TYR A 1 238 ? -5.300 -9.844 22.903 1.00 39.88 238 TYR A N 1
ATOM 1706 C CA . TYR A 1 238 ? -4.390 -10.709 23.647 1.00 39.88 238 TYR A CA 1
ATOM 1707 C C . TYR A 1 238 ? -3.088 -9.956 23.913 1.00 39.88 238 TYR A C 1
ATOM 1709 O O . TYR A 1 238 ? -2.274 -9.806 23.011 1.00 39.88 238 TYR A O 1
ATOM 1717 N N . LEU A 1 239 ? -2.908 -9.483 25.150 1.00 43.72 239 LEU A N 1
ATOM 1718 C CA . LEU A 1 239 ? -1.633 -8.959 25.644 1.00 43.72 239 LEU A CA 1
ATOM 1719 C C . LEU A 1 239 ? -0.910 -10.090 26.385 1.00 43.72 239 LEU A C 1
ATOM 1721 O O . LEU A 1 239 ? -1.365 -10.528 27.445 1.00 43.72 239 LEU A O 1
ATOM 1725 N N . GLU A 1 240 ? 0.209 -10.587 25.864 1.00 36.06 240 GLU A N 1
ATOM 1726 C CA . GLU A 1 240 ? 1.046 -11.499 26.648 1.00 36.06 240 GLU A CA 1
ATOM 1727 C C . GLU A 1 240 ? 1.744 -10.732 27.785 1.00 36.06 240 GLU A C 1
ATOM 1729 O O . GLU A 1 240 ? 2.361 -9.693 27.574 1.00 36.06 240 GLU A O 1
ATOM 1734 N N . GLY A 1 241 ? 1.634 -11.236 29.020 1.00 38.66 241 GLY A N 1
ATOM 1735 C CA . GLY A 1 241 ? 2.366 -10.713 30.185 1.00 38.66 241 GLY A CA 1
ATOM 1736 C C . GLY A 1 241 ? 1.635 -9.678 31.050 1.00 38.66 241 GLY A C 1
ATOM 1737 O O . GLY A 1 241 ? 2.065 -9.439 32.179 1.00 38.66 241 GLY A O 1
ATOM 1738 N N . VAL A 1 242 ? 0.495 -9.138 30.609 1.00 34.12 242 VAL A N 1
ATOM 1739 C CA . VAL A 1 242 ? -0.378 -8.297 31.445 1.00 34.12 242 VAL A CA 1
ATOM 1740 C C . VAL A 1 242 ? -1.761 -8.933 31.503 1.00 34.12 242 VAL A C 1
ATOM 1742 O O . VAL A 1 242 ? -2.512 -8.916 30.533 1.00 34.12 242 VAL A O 1
ATOM 1745 N N . LYS A 1 243 ? -2.114 -9.501 32.664 1.00 27.36 243 LYS A N 1
ATOM 1746 C CA . LYS A 1 243 ? -3.521 -9.783 32.974 1.00 27.36 243 LYS A CA 1
ATOM 1747 C C . LYS A 1 243 ? -4.260 -8.446 32.996 1.00 27.36 243 LYS A C 1
ATOM 1749 O O . LYS A 1 243 ? -3.998 -7.639 33.888 1.00 27.36 243 LYS A O 1
ATOM 1754 N N . VAL A 1 244 ? -5.149 -8.237 32.031 1.00 39.09 244 VAL A N 1
ATOM 1755 C CA . VAL A 1 244 ? -6.195 -7.208 32.093 1.00 39.09 244 VAL A CA 1
ATOM 1756 C C . VAL A 1 244 ? -7.339 -7.721 32.959 1.00 39.09 244 VAL A C 1
ATOM 1758 O O . VAL A 1 244 ? -7.654 -8.930 32.853 1.00 39.09 244 VAL A O 1
#

Sequence (244 aa):
MRKIVLSLMVMCFMVVFGAVDAAGMAIITECGGTDPCECGDKLIADRILDENDALTGCTSTALKIQTPGLTLDCNGSQITGTSANSNNGVHIQSGDVNVKNCEISSFGIGIRIDEGSGDNIVIQDSDLHGNCMGLYLNNGNTAEVNGVDFSNNGPGALADVDCSDITGGFPGGIVAEGSSGNVVNGNFVGNENGMYDIVGLTINWEVTEPVNCTNNPIHIYGNLTGAENINKDNCSIYLEGVKV

Secondary structure (DSSP, 8-state):
-----------------------------EEBTTBPPBTTEEE-S-EE--TT-B-SSBSS-SEEE-SSS-EEE-TT-EEEBSSTTS-EEEEE-SSS-EEES-EEESSSEEEEE-TT--S-EEEES-EEESSSEEEEE-TT--EEEES-B-TT-STTSSTT--THHHHTT--EEEEESS--S-EEES-B---SS-----TT--------S-----S--B---S--SSGGGS-TTT--B--TT---

pLDDT: mean 72.57, std 23.25, range [27.36, 98.69]

Radius of gyration: 24.59 Å; chains: 1; bounding box: 47×38×112 Å